Protein AF-A0A4R4ZIF0-F1 (afdb_monomer)

Nearest PDB structures (foldseek):
  4rgu-assembly1_A-2  TM=7.367E-01  e=5.735E-03  Acinetobacter baylyi ADP1
  3fm5-assembly3_D  TM=8.375E-01  e=5.959E-02  Rhodococcus jostii RHA1
  2rdp-assembly1_A-2  TM=6.974E-01  e=3.192E-02  Geobacillus stearothermophilus
  5x7z-assembly1_A-2  TM=7.158E-01  e=5.370E-02  Mycobacterium tuberculosis H37Rv
  3e6m-assembly4_H  TM=5.690E-01  e=2.592E-02  Ruegeria pomeroyi

Radius of gyration: 32.26 Å; Cα contacts (8 Å, |Δi|>4): 280; chains: 1; bounding box: 84×67×79 Å

Foldseek 3Di:
DDLVVLLLLLLVVLVPDWAALVVSCVSSVHDSVSSVVNVVVCCVVVQWPFDDDDPDGTTIHGDPNVVVVSVVVVVVVVVVVVVVVVPDPPPPPPDDPDPPPPDDDPPDPPDLPPQDVVLLVLLLVVQLPDWDALVVSCVVSVDDSVSSVSSLVVCVVVQQWDWDDDPPDGIIIHGDPVNNVVVVLVVCCVVPVPVSVVVVVVVVVVCVVVVPDDDPVVVVQQADFQDPVNLVQQLVQLVVCVVVVVDDPVLSVVLNVQSVVDGTPNSCCVSQPVHDDDDPVPDPPDPPDCPVLNVVLVVLLVVLVVQLVVLVCQCVPDPDPVSVVVSVCSNVVSVVSNVVSVVVVVVPVD

Structure (mmCIF, N/CA/C/O backbone):
data_AF-A0A4R4ZIF0-F1
#
_entry.id   AF-A0A4R4ZIF0-F1
#
loop_
_atom_site.group_PDB
_atom_site.id
_atom_site.type_symbol
_atom_site.label_atom_id
_atom_site.label_alt_id
_atom_site.label_comp_id
_atom_site.label_asym_id
_atom_site.label_entity_id
_atom_site.label_seq_id
_atom_site.pdbx_PDB_ins_code
_atom_site.Cartn_x
_atom_site.Cartn_y
_atom_site.Cartn_z
_atom_site.occupancy
_atom_site.B_iso_or_equiv
_atom_site.auth_seq_id
_atom_site.auth_comp_id
_atom_site.auth_asym_id
_atom_site.auth_atom_id
_atom_site.pdbx_PDB_model_num
ATOM 1 N N . MET A 1 1 ? 19.498 -27.371 -11.450 1.00 50.22 1 MET A N 1
ATOM 2 C CA . MET A 1 1 ? 19.439 -25.962 -11.003 1.00 50.22 1 MET A CA 1
ATOM 3 C C . MET A 1 1 ? 20.009 -25.901 -9.598 1.00 50.22 1 MET A C 1
ATOM 5 O O . MET A 1 1 ? 19.547 -26.650 -8.751 1.00 50.22 1 MET A O 1
ATOM 9 N N . GLY A 1 2 ? 21.083 -25.138 -9.384 1.00 58.91 2 GLY A N 1
ATOM 10 C CA . GLY A 1 2 ? 21.756 -25.081 -8.082 1.00 58.91 2 GLY A CA 1
ATOM 11 C C . GLY A 1 2 ? 20.888 -24.422 -7.009 1.00 58.91 2 GLY A C 1
ATOM 12 O O . GLY A 1 2 ? 19.969 -23.669 -7.333 1.00 58.91 2 GLY A O 1
ATOM 13 N N . ASN A 1 3 ? 21.221 -24.666 -5.739 1.00 78.31 3 ASN A N 1
ATOM 14 C CA . ASN A 1 3 ? 20.545 -24.099 -4.562 1.00 78.31 3 ASN A CA 1
ATOM 15 C C . ASN A 1 3 ? 20.340 -22.569 -4.630 1.00 78.31 3 ASN A C 1
ATOM 17 O O . ASN A 1 3 ? 19.458 -22.050 -3.958 1.00 78.31 3 ASN A O 1
ATOM 21 N N . SER A 1 4 ? 21.093 -21.852 -5.471 1.00 86.44 4 SER A N 1
ATOM 22 C CA . SER A 1 4 ? 20.970 -20.409 -5.703 1.00 86.44 4 SER A CA 1
ATOM 23 C C . SER A 1 4 ? 19.644 -19.970 -6.335 1.00 86.44 4 SER A C 1
ATOM 25 O O . SER A 1 4 ? 19.134 -18.914 -5.970 1.00 86.44 4 SER A O 1
ATOM 27 N N . ALA A 1 5 ? 19.070 -20.749 -7.259 1.00 91.06 5 ALA A N 1
ATOM 28 C CA . ALA A 1 5 ? 17.802 -20.385 -7.903 1.00 91.06 5 ALA A CA 1
ATOM 29 C C . ALA A 1 5 ? 16.633 -20.501 -6.915 1.00 91.06 5 ALA A C 1
ATOM 31 O O . ALA A 1 5 ? 15.789 -19.609 -6.832 1.00 91.06 5 ALA A O 1
ATOM 32 N N . LEU A 1 6 ? 16.636 -21.571 -6.114 1.00 94.69 6 LEU A N 1
ATOM 33 C CA . LEU A 1 6 ? 15.640 -21.774 -5.068 1.00 94.69 6 LEU A CA 1
ATOM 34 C C . LEU A 1 6 ? 15.823 -20.780 -3.907 1.00 94.69 6 LEU A C 1
ATOM 36 O O . LEU A 1 6 ? 14.836 -20.230 -3.434 1.00 94.69 6 LEU A O 1
ATOM 40 N N . GLU A 1 7 ? 17.065 -20.478 -3.501 1.00 95.06 7 GLU A N 1
ATOM 41 C CA . GLU A 1 7 ? 17.372 -19.418 -2.520 1.00 95.06 7 GLU A CA 1
ATOM 42 C C . GLU A 1 7 ? 16.792 -18.069 -2.971 1.00 95.06 7 GLU A C 1
ATOM 44 O O . GLU A 1 7 ? 16.134 -17.386 -2.185 1.00 95.06 7 GLU A O 1
ATOM 49 N N . PHE A 1 8 ? 16.963 -17.709 -4.247 1.00 95.12 8 PHE A N 1
ATOM 50 C CA . PHE A 1 8 ? 16.413 -16.471 -4.797 1.00 95.12 8 PHE A CA 1
ATOM 51 C C . PHE A 1 8 ? 14.878 -16.462 -4.814 1.00 95.12 8 PHE A C 1
ATOM 53 O O . PHE A 1 8 ? 14.279 -15.486 -4.367 1.00 95.12 8 PHE A O 1
ATOM 60 N N . ALA A 1 9 ? 14.239 -17.547 -5.264 1.00 95.12 9 ALA A N 1
ATOM 61 C CA . ALA A 1 9 ? 12.779 -17.658 -5.277 1.00 95.12 9 ALA A CA 1
ATOM 62 C C . ALA A 1 9 ? 12.179 -17.536 -3.863 1.00 95.12 9 ALA A C 1
ATOM 64 O O . ALA A 1 9 ? 11.215 -16.799 -3.651 1.00 95.12 9 ALA A O 1
ATOM 65 N N . VAL A 1 10 ? 12.790 -18.195 -2.871 1.00 96.12 10 VAL A N 1
ATOM 66 C CA . VAL A 1 10 ? 12.366 -18.108 -1.464 1.00 96.12 10 VAL A CA 1
ATOM 67 C C . VAL A 1 10 ? 12.528 -16.682 -0.923 1.00 96.12 10 VAL A C 1
ATOM 69 O O . VAL A 1 10 ? 11.603 -16.169 -0.293 1.00 96.12 10 VAL A O 1
ATOM 72 N N . LEU A 1 11 ? 13.659 -16.011 -1.189 1.00 95.88 11 LEU A N 1
ATOM 73 C CA . LEU A 1 11 ? 13.861 -14.611 -0.786 1.00 95.88 11 LEU A CA 1
ATOM 74 C C . LEU A 1 11 ? 12.827 -13.675 -1.427 1.00 95.88 11 LEU A C 1
ATOM 76 O O . LEU A 1 11 ? 12.286 -12.816 -0.734 1.00 95.88 11 LEU A O 1
ATOM 80 N N . ALA A 1 12 ? 12.544 -13.848 -2.720 1.00 95.31 12 ALA A N 1
ATOM 81 C CA . ALA A 1 12 ? 11.600 -13.016 -3.458 1.00 95.31 12 ALA A CA 1
ATOM 82 C C . ALA A 1 12 ? 10.168 -13.145 -2.913 1.00 95.31 12 ALA A C 1
ATOM 84 O O . ALA A 1 12 ? 9.475 -12.146 -2.757 1.00 95.31 12 ALA A O 1
ATOM 85 N N . HIS A 1 13 ? 9.724 -14.351 -2.545 1.00 96.75 13 HIS A N 1
ATOM 86 C CA . HIS A 1 13 ? 8.394 -14.533 -1.950 1.00 96.75 13 HIS A CA 1
ATOM 87 C C . HIS A 1 13 ? 8.272 -13.991 -0.522 1.00 96.75 13 HIS A C 1
ATOM 89 O O . HIS A 1 13 ? 7.173 -13.633 -0.100 1.00 96.75 13 HIS A O 1
ATOM 95 N N . LEU A 1 14 ? 9.381 -13.917 0.216 1.00 96.62 14 LEU A N 1
ATOM 96 C CA . LEU A 1 14 ? 9.443 -13.289 1.537 1.00 96.62 14 LEU A CA 1
ATOM 97 C C . LEU A 1 14 ? 9.557 -11.753 1.468 1.00 96.62 14 LEU A C 1
ATOM 99 O O . LEU A 1 14 ? 9.445 -11.080 2.499 1.00 96.62 14 LEU A O 1
ATOM 103 N N . GLU A 1 15 ? 9.767 -11.174 0.282 1.00 94.56 15 GLU A N 1
ATOM 104 C CA . GLU A 1 15 ? 9.763 -9.727 0.078 1.00 94.56 15 GLU A CA 1
ATOM 105 C C . GLU A 1 15 ? 8.328 -9.186 0.210 1.00 94.56 15 GLU A C 1
ATOM 107 O O . GLU A 1 15 ? 7.499 -9.287 -0.689 1.00 94.56 15 GLU A O 1
ATOM 112 N N . GLY A 1 16 ? 8.016 -8.619 1.378 1.00 87.12 16 GLY A N 1
ATOM 113 C CA . GLY A 1 16 ? 6.748 -7.927 1.637 1.00 87.12 16 GLY A CA 1
ATOM 114 C C . GLY A 1 16 ? 5.759 -8.664 2.542 1.00 87.12 16 GLY A C 1
ATOM 115 O O . GLY A 1 16 ? 4.785 -8.050 2.976 1.00 87.12 16 GLY A O 1
ATOM 116 N N . ALA A 1 17 ? 6.011 -9.926 2.905 1.00 93.12 17 ALA A N 1
ATOM 117 C CA . ALA A 1 17 ? 5.167 -10.661 3.847 1.00 93.12 17 ALA A CA 1
ATOM 118 C C . ALA A 1 17 ? 5.959 -11.687 4.668 1.00 93.12 17 ALA A C 1
ATOM 120 O O . ALA A 1 17 ? 6.919 -12.284 4.187 1.00 93.12 17 ALA A O 1
ATOM 121 N N . ALA A 1 18 ? 5.529 -11.913 5.913 1.00 95.12 18 ALA A N 1
ATOM 122 C CA . ALA A 1 18 ? 5.957 -13.081 6.675 1.00 95.12 18 ALA A CA 1
ATOM 123 C C . ALA A 1 18 ? 5.115 -14.283 6.232 1.00 95.12 18 ALA A C 1
ATOM 125 O O . ALA A 1 18 ? 3.886 -14.194 6.224 1.00 95.12 18 ALA A O 1
ATOM 126 N N . LEU A 1 19 ? 5.762 -15.382 5.848 1.00 96.44 19 LEU A N 1
ATOM 127 C CA . LEU A 1 19 ? 5.090 -16.567 5.309 1.00 96.44 19 LEU A CA 1
ATOM 128 C C . LEU A 1 19 ? 5.444 -17.808 6.128 1.00 96.44 19 LEU A C 1
ATOM 130 O O . LEU A 1 19 ? 6.563 -17.945 6.623 1.00 96.44 19 LEU A O 1
ATOM 134 N N . ILE A 1 20 ? 4.484 -18.722 6.260 1.00 96.94 20 ILE A N 1
ATOM 135 C CA . ILE A 1 20 ? 4.729 -20.070 6.785 1.00 96.94 20 ILE A CA 1
ATOM 136 C C . ILE A 1 20 ? 5.392 -20.942 5.709 1.00 96.94 20 ILE A C 1
ATOM 138 O O . ILE A 1 20 ? 5.218 -20.712 4.511 1.00 96.94 20 ILE A O 1
ATOM 142 N N . GLN A 1 21 ? 6.126 -21.973 6.130 1.00 96.69 21 GLN A N 1
ATOM 143 C CA . GLN A 1 21 ? 6.869 -22.871 5.235 1.00 96.69 21 GLN A CA 1
ATOM 144 C C . GLN A 1 21 ? 5.995 -23.520 4.148 1.00 96.69 21 GLN A C 1
ATOM 146 O O . GLN A 1 21 ? 6.388 -23.537 2.983 1.00 96.69 21 GLN A O 1
ATOM 151 N N . ALA A 1 22 ? 4.798 -23.990 4.510 1.00 96.25 22 ALA A N 1
ATOM 152 C CA . ALA A 1 22 ? 3.847 -24.597 3.576 1.00 96.25 22 ALA A CA 1
ATOM 153 C C . ALA A 1 22 ? 3.422 -23.639 2.448 1.00 96.25 22 ALA A C 1
ATOM 155 O O . ALA A 1 22 ? 3.262 -24.035 1.293 1.00 96.25 22 ALA A O 1
ATOM 156 N N . GLU A 1 23 ? 3.272 -22.352 2.766 1.00 96.75 23 GLU A N 1
ATOM 157 C CA . GLU A 1 23 ? 2.904 -21.320 1.794 1.00 96.75 23 GLU A CA 1
ATOM 158 C C . GLU A 1 23 ? 4.086 -20.971 0.880 1.00 96.75 23 GLU A C 1
ATOM 160 O O . GLU A 1 23 ? 3.907 -20.812 -0.327 1.00 96.75 23 GLU A O 1
ATOM 165 N N . LEU A 1 24 ? 5.308 -20.922 1.424 1.00 96.69 24 LEU A N 1
ATOM 166 C CA . LEU A 1 24 ? 6.524 -20.757 0.621 1.00 96.69 24 LEU A CA 1
ATOM 167 C C . LEU A 1 24 ? 6.711 -21.906 -0.371 1.00 96.69 24 LEU A C 1
ATOM 169 O O . LEU A 1 24 ? 7.001 -21.654 -1.537 1.00 96.69 24 LEU A O 1
ATOM 173 N N . ALA A 1 25 ? 6.503 -23.146 0.076 1.00 96.75 25 ALA A N 1
ATOM 174 C CA . ALA A 1 25 ? 6.590 -24.338 -0.763 1.00 96.75 25 ALA A CA 1
ATOM 175 C C . ALA A 1 25 ? 5.590 -24.281 -1.925 1.00 96.75 25 ALA A C 1
ATOM 177 O O . ALA A 1 25 ? 5.967 -24.455 -3.085 1.00 96.75 25 ALA A O 1
ATOM 178 N N . ARG A 1 26 ? 4.337 -23.917 -1.626 1.00 97.06 26 ARG A N 1
ATOM 179 C CA . ARG A 1 26 ? 3.274 -23.752 -2.624 1.00 97.06 26 ARG A CA 1
ATOM 180 C C . ARG A 1 26 ? 3.594 -22.668 -3.652 1.00 97.06 26 ARG A C 1
ATOM 182 O O . ARG A 1 26 ? 3.420 -22.903 -4.842 1.00 97.06 26 ARG A O 1
ATOM 189 N N . ARG A 1 27 ? 4.071 -21.498 -3.213 1.00 96.69 27 ARG A N 1
ATOM 190 C CA . ARG A 1 27 ? 4.396 -20.372 -4.109 1.00 96.69 27 ARG A CA 1
ATOM 191 C C . ARG A 1 27 ? 5.618 -20.634 -4.978 1.00 96.69 27 ARG A C 1
ATOM 193 O O . ARG A 1 27 ? 5.610 -20.271 -6.147 1.00 96.69 27 ARG A O 1
ATOM 200 N N . ALA A 1 28 ? 6.634 -21.285 -4.419 1.00 94.38 28 ALA A N 1
ATOM 201 C CA . ALA A 1 28 ? 7.850 -21.631 -5.143 1.00 94.38 28 ALA A CA 1
ATOM 202 C C . ALA A 1 28 ? 7.701 -22.897 -6.012 1.00 94.38 28 ALA A C 1
ATOM 204 O O . ALA A 1 28 ? 8.631 -23.234 -6.742 1.00 94.38 28 ALA A O 1
ATOM 205 N N . GLY A 1 29 ? 6.568 -23.608 -5.934 1.00 95.56 29 GLY A N 1
ATOM 206 C CA . GLY A 1 29 ? 6.326 -24.836 -6.697 1.00 95.56 29 GLY A CA 1
ATOM 207 C C . GLY A 1 29 ? 7.247 -25.998 -6.305 1.00 95.56 29 GLY A C 1
ATOM 208 O O . GLY A 1 29 ? 7.596 -26.817 -7.151 1.00 95.56 29 GLY A O 1
ATOM 209 N N . VAL A 1 30 ? 7.676 -26.064 -5.040 1.00 96.62 30 VAL A N 1
ATOM 210 C CA . VAL A 1 30 ? 8.607 -27.089 -4.530 1.00 96.62 30 VAL A CA 1
ATOM 211 C C . VAL A 1 30 ? 8.079 -27.748 -3.255 1.00 96.62 30 VAL A C 1
ATOM 213 O O . VAL A 1 30 ? 7.128 -27.273 -2.642 1.00 96.62 30 VAL A O 1
ATOM 216 N N . SER A 1 31 ? 8.694 -28.855 -2.827 1.00 97.00 31 SER A N 1
ATOM 217 C CA . SER A 1 31 ? 8.309 -29.532 -1.583 1.00 97.00 31 SER A CA 1
ATOM 218 C C . SER A 1 31 ? 8.724 -28.741 -0.335 1.00 97.00 31 SER A C 1
ATOM 220 O O . SER A 1 31 ? 9.741 -28.044 -0.328 1.00 97.00 31 SER A O 1
ATOM 222 N N . GLU A 1 32 ? 7.982 -28.899 0.765 1.00 96.69 32 GLU A N 1
ATOM 223 C CA . GLU A 1 32 ? 8.318 -28.265 2.051 1.00 96.69 32 GLU A CA 1
ATOM 224 C C . GLU A 1 32 ? 9.711 -28.660 2.559 1.00 96.69 32 GLU A C 1
ATOM 226 O O . GLU A 1 32 ? 10.414 -27.825 3.126 1.00 96.69 32 GLU A O 1
ATOM 231 N N . ALA A 1 33 ? 10.144 -29.900 2.304 1.00 96.31 33 ALA A N 1
ATOM 232 C CA . ALA A 1 33 ? 11.486 -30.372 2.642 1.00 96.31 33 ALA A CA 1
ATOM 233 C C . ALA A 1 33 ? 12.580 -29.633 1.850 1.00 96.31 33 ALA A C 1
ATOM 235 O O . ALA A 1 33 ? 13.613 -29.278 2.417 1.00 96.31 33 ALA A O 1
ATOM 236 N N . ALA A 1 34 ? 12.347 -29.347 0.563 1.00 95.56 34 ALA A N 1
ATOM 237 C CA . ALA A 1 34 ? 13.276 -28.561 -0.247 1.00 95.56 34 ALA A CA 1
ATOM 238 C C . ALA A 1 34 ? 13.363 -27.110 0.248 1.00 95.56 34 ALA A C 1
ATOM 240 O O . ALA A 1 34 ? 14.455 -26.550 0.330 1.00 95.56 34 ALA A O 1
ATOM 241 N N . VAL A 1 35 ? 12.228 -26.521 0.644 1.00 96.62 35 VAL A N 1
ATOM 242 C CA . VAL A 1 35 ? 12.204 -25.191 1.267 1.00 96.62 35 VAL A CA 1
ATOM 243 C C . VAL A 1 35 ? 12.951 -25.193 2.600 1.00 96.62 35 VAL A C 1
ATOM 245 O O . VAL A 1 35 ? 13.733 -24.279 2.839 1.00 96.62 35 VAL A O 1
ATOM 248 N N . GLN A 1 36 ? 12.785 -26.221 3.442 1.00 96.62 36 GLN A N 1
ATOM 249 C CA . GLN A 1 36 ? 13.498 -26.319 4.722 1.00 96.62 36 GLN A CA 1
ATOM 250 C C . GLN A 1 36 ? 15.016 -26.355 4.531 1.00 96.62 36 GLN A C 1
ATOM 252 O O . GLN A 1 36 ? 15.733 -25.595 5.179 1.00 96.62 36 GLN A O 1
ATOM 257 N N . LEU A 1 37 ? 15.490 -27.184 3.592 1.00 96.62 37 LEU A N 1
ATOM 258 C CA . LEU A 1 37 ? 16.913 -27.307 3.259 1.00 96.62 37 LEU A CA 1
ATOM 259 C C . LEU A 1 37 ? 17.540 -25.973 2.831 1.00 96.62 37 LEU A C 1
ATOM 261 O O . LEU A 1 37 ? 18.741 -25.772 3.012 1.00 96.62 37 LEU A O 1
ATOM 265 N N . VAL A 1 38 ? 16.741 -25.063 2.271 1.00 96.81 38 VAL A N 1
ATOM 266 C CA . VAL A 1 38 ? 17.171 -23.715 1.881 1.00 96.81 38 VAL A CA 1
ATOM 267 C C . VAL A 1 38 ? 17.006 -22.710 3.024 1.00 96.81 38 VAL A C 1
ATOM 269 O O . VAL A 1 38 ? 17.885 -21.874 3.227 1.00 96.81 38 VAL A O 1
ATOM 272 N N . LEU A 1 39 ? 15.936 -22.801 3.815 1.00 96.75 39 LEU A N 1
ATOM 273 C CA . LEU A 1 39 ? 15.687 -21.894 4.937 1.00 96.75 39 LEU A CA 1
ATOM 274 C C . LEU A 1 39 ? 16.711 -22.054 6.065 1.00 96.75 39 LEU A C 1
ATOM 276 O O . LEU A 1 39 ? 17.165 -21.041 6.592 1.00 96.75 39 LEU A O 1
ATOM 280 N N . ASP A 1 40 ? 17.123 -23.275 6.408 1.00 96.94 40 ASP A N 1
ATOM 281 C CA . ASP A 1 40 ? 18.091 -23.525 7.487 1.00 96.94 40 ASP A CA 1
ATOM 282 C C . ASP A 1 40 ? 19.408 -22.736 7.315 1.00 96.94 40 ASP A C 1
ATOM 284 O O . ASP A 1 40 ? 19.770 -21.963 8.212 1.00 96.94 40 ASP A O 1
ATOM 288 N N . PRO A 1 41 ? 20.116 -22.815 6.167 1.00 97.19 41 PRO A N 1
ATOM 289 C CA . PRO A 1 41 ? 21.323 -22.021 5.957 1.00 97.19 41 PRO A CA 1
ATOM 290 C C . PRO A 1 41 ? 21.041 -20.514 5.855 1.00 97.19 41 PRO A C 1
ATOM 292 O O . PRO A 1 41 ? 21.907 -19.711 6.202 1.00 97.19 41 PRO A O 1
ATOM 295 N N . MET A 1 42 ? 19.856 -20.093 5.405 1.00 97.12 42 MET A N 1
ATOM 296 C CA . MET A 1 42 ? 19.491 -18.671 5.345 1.00 97.12 42 MET A CA 1
ATOM 297 C C . MET A 1 42 ? 19.229 -18.075 6.728 1.00 97.12 42 MET A C 1
ATOM 299 O O . MET A 1 42 ? 19.607 -16.927 6.978 1.00 97.12 42 MET A O 1
ATOM 303 N N . VAL A 1 43 ? 18.622 -18.851 7.626 1.00 97.25 43 VAL A N 1
ATOM 304 C CA . VAL A 1 43 ? 18.444 -18.490 9.034 1.00 97.25 43 VAL A CA 1
ATOM 305 C C . VAL A 1 43 ? 19.801 -18.444 9.730 1.00 97.25 43 VAL A C 1
ATOM 307 O O . VAL A 1 43 ? 20.108 -17.449 10.383 1.00 97.25 43 VAL A O 1
ATOM 310 N N . ALA A 1 44 ? 20.664 -19.441 9.504 1.00 97.06 44 ALA A N 1
ATOM 311 C CA . ALA A 1 44 ? 22.021 -19.461 10.056 1.00 97.06 44 ALA A CA 1
ATOM 312 C C . ALA A 1 44 ? 22.876 -18.259 9.605 1.00 97.06 44 ALA A C 1
ATOM 314 O O . ALA A 1 44 ? 23.663 -17.728 10.384 1.00 97.06 44 ALA A O 1
ATOM 315 N N . ARG A 1 45 ? 22.702 -17.788 8.361 1.00 97.25 45 ARG A N 1
ATOM 316 C CA . ARG A 1 45 ? 23.376 -16.587 7.825 1.00 97.25 45 ARG A CA 1
ATOM 317 C C . ARG A 1 45 ? 22.694 -15.267 8.209 1.00 97.25 45 ARG A C 1
ATOM 319 O O . ARG A 1 45 ? 23.190 -14.201 7.846 1.00 97.25 45 ARG A O 1
ATOM 326 N N . GLY A 1 46 ? 21.553 -15.315 8.896 1.00 97.19 46 GLY A N 1
ATOM 327 C CA . GLY A 1 46 ? 20.798 -14.131 9.305 1.00 97.19 46 GLY A CA 1
ATOM 328 C C . GLY A 1 46 ? 20.095 -13.397 8.160 1.00 97.19 46 GLY A C 1
ATOM 329 O O . GLY A 1 46 ? 19.791 -12.214 8.301 1.00 97.19 46 GLY A O 1
ATOM 330 N N . PHE A 1 47 ? 19.835 -14.049 7.022 1.00 97.31 47 PHE A N 1
ATOM 331 C CA . PHE A 1 47 ? 19.043 -13.471 5.921 1.00 97.31 47 PHE A CA 1
ATOM 332 C C . PHE A 1 47 ? 17.541 -13.547 6.190 1.00 97.31 47 PHE A C 1
ATOM 334 O O . PHE A 1 47 ? 16.777 -12.682 5.760 1.00 97.31 47 PHE A O 1
ATOM 341 N N . VAL A 1 48 ? 17.127 -14.573 6.927 1.00 97.69 48 VAL A N 1
ATOM 342 C CA . VAL A 1 48 ? 15.743 -14.819 7.320 1.00 97.69 48 VAL A CA 1
ATOM 343 C C . VAL A 1 48 ? 15.714 -15.005 8.829 1.00 97.69 48 VAL A C 1
ATOM 345 O O . VAL A 1 48 ? 16.598 -15.642 9.394 1.00 97.69 48 VAL A O 1
ATOM 348 N N . VAL A 1 49 ? 14.710 -14.445 9.494 1.00 97.62 49 VAL A N 1
ATOM 349 C CA . VAL A 1 49 ? 14.438 -14.713 10.906 1.00 97.62 49 VAL A CA 1
ATOM 350 C C . VAL A 1 49 ? 13.242 -15.652 11.010 1.00 97.62 49 VAL A C 1
ATOM 352 O O . VAL A 1 49 ? 12.219 -15.448 10.352 1.00 97.62 49 VAL A O 1
ATOM 355 N N . ARG A 1 50 ? 13.387 -16.697 11.828 1.00 97.31 50 ARG A N 1
ATOM 356 C CA . ARG A 1 50 ? 12.291 -17.589 12.205 1.00 97.31 50 ARG A CA 1
ATOM 357 C C . ARG A 1 50 ? 11.578 -16.976 13.405 1.00 97.31 50 ARG A C 1
ATOM 359 O O . ARG A 1 50 ? 12.198 -16.790 14.449 1.00 97.31 50 ARG A O 1
ATOM 366 N N . GLN A 1 51 ? 10.300 -16.656 13.257 1.00 95.25 51 GLN A N 1
ATOM 367 C CA . GLN A 1 51 ? 9.483 -16.087 14.319 1.00 95.25 51 GLN A CA 1
ATOM 368 C C . GLN A 1 51 ? 8.654 -17.216 14.959 1.00 95.25 51 GLN A C 1
ATOM 370 O O . GLN A 1 51 ? 7.761 -17.767 14.311 1.00 95.25 51 GLN A O 1
ATOM 375 N N . PRO A 1 52 ? 8.977 -17.638 16.197 1.00 88.12 52 PRO A N 1
ATOM 376 C CA . PRO A 1 52 ? 8.193 -18.650 16.891 1.00 88.12 52 PRO A CA 1
ATOM 377 C C . PRO A 1 52 ? 6.839 -18.056 17.284 1.00 88.12 52 PRO A C 1
ATOM 379 O O . PRO A 1 52 ? 6.775 -16.993 17.901 1.00 88.12 52 PRO A O 1
ATOM 382 N N . GLN A 1 53 ? 5.758 -18.746 16.928 1.00 83.81 53 GLN A N 1
ATOM 383 C CA . GLN A 1 53 ? 4.390 -18.286 17.152 1.00 83.81 53 GLN A CA 1
ATOM 384 C C . GLN A 1 53 ? 3.624 -19.317 17.997 1.00 83.81 53 GLN A C 1
ATOM 386 O O . GLN A 1 53 ? 2.588 -19.836 17.610 1.00 83.81 53 GLN A O 1
ATOM 391 N N . GLY A 1 54 ? 4.169 -19.654 19.171 1.00 89.00 54 GLY A N 1
ATOM 392 C CA . GLY A 1 54 ? 3.539 -20.590 20.109 1.00 89.00 54 GLY A CA 1
ATOM 393 C C . GLY A 1 54 ? 3.255 -21.966 19.491 1.00 89.00 54 GLY A C 1
ATOM 394 O O . GLY A 1 54 ? 4.179 -22.638 19.044 1.00 89.00 54 GLY A O 1
ATOM 395 N N . ALA A 1 55 ? 1.980 -22.372 19.493 1.00 75.25 55 ALA A N 1
ATOM 396 C CA . ALA A 1 55 ? 1.506 -23.633 18.913 1.00 75.25 55 ALA A CA 1
ATOM 397 C C . ALA A 1 55 ? 1.322 -23.587 17.380 1.00 75.25 55 ALA A C 1
ATOM 399 O O . ALA A 1 55 ? 0.999 -24.608 16.775 1.00 75.25 55 ALA A O 1
ATOM 400 N N . GLU A 1 56 ? 1.505 -22.425 16.748 1.00 85.12 56 GLU A N 1
ATOM 401 C CA . GLU A 1 56 ? 1.373 -22.266 15.301 1.00 85.12 56 GLU A CA 1
ATOM 402 C C . GLU A 1 56 ? 2.688 -22.571 14.562 1.00 85.12 56 GLU A C 1
ATOM 404 O O . GLU A 1 56 ? 3.784 -22.398 15.113 1.00 85.12 56 GLU A O 1
ATOM 409 N N . PRO A 1 57 ? 2.604 -23.025 13.294 1.00 88.75 57 PRO A N 1
ATOM 410 C CA . PRO A 1 57 ? 3.777 -23.229 12.456 1.00 88.75 57 PRO A CA 1
ATOM 411 C C . PRO A 1 57 ? 4.612 -21.949 12.374 1.00 88.75 57 PRO A C 1
ATOM 413 O O . PRO A 1 57 ? 4.091 -20.849 12.200 1.00 88.75 57 PRO A O 1
ATOM 416 N N . ALA A 1 58 ? 5.931 -22.103 12.491 1.00 92.56 58 ALA A N 1
ATOM 417 C CA . ALA A 1 58 ? 6.842 -20.968 12.497 1.00 92.56 58 ALA A CA 1
ATOM 418 C C . ALA A 1 58 ? 6.705 -20.133 11.214 1.00 92.56 58 ALA A C 1
ATOM 420 O O . ALA A 1 58 ? 6.738 -20.666 10.100 1.00 92.56 58 ALA A O 1
ATOM 421 N N . THR A 1 59 ? 6.599 -18.817 11.384 1.00 96.25 59 THR A N 1
ATOM 422 C CA . THR A 1 59 ? 6.614 -17.859 10.280 1.00 96.25 59 THR A CA 1
ATOM 423 C C . THR A 1 59 ? 8.044 -17.408 10.003 1.00 96.25 59 THR A C 1
ATOM 425 O O . THR A 1 59 ? 8.876 -17.284 10.904 1.00 96.25 59 THR A O 1
ATOM 428 N N . PHE A 1 60 ? 8.352 -17.179 8.731 1.00 97.38 60 PHE A N 1
ATOM 429 C CA . PHE A 1 60 ? 9.661 -16.729 8.274 1.00 97.38 60 PHE A CA 1
ATOM 430 C C . PHE A 1 60 ? 9.542 -15.314 7.726 1.00 97.38 60 PHE A C 1
ATOM 432 O O . PHE A 1 60 ? 8.598 -14.999 7.000 1.00 97.38 60 PHE A O 1
ATOM 439 N N . ARG A 1 61 ? 10.498 -14.450 8.073 1.00 96.94 61 ARG A N 1
ATOM 440 C CA . ARG A 1 61 ? 10.535 -13.055 7.620 1.00 96.94 61 ARG A CA 1
ATOM 441 C C . ARG A 1 61 ? 11.933 -12.671 7.155 1.00 96.94 61 ARG A C 1
ATOM 443 O O . ARG A 1 61 ? 12.922 -13.047 7.780 1.00 96.94 61 ARG A O 1
ATOM 450 N N . LEU A 1 62 ? 12.015 -11.882 6.086 1.00 97.31 62 LEU A N 1
ATOM 451 C CA . LEU A 1 62 ? 13.280 -11.324 5.611 1.00 97.31 62 LEU A CA 1
ATOM 452 C C . LEU A 1 62 ? 13.873 -10.341 6.635 1.00 97.31 62 LEU A C 1
ATOM 454 O O . LEU A 1 62 ? 13.175 -9.459 7.142 1.00 97.31 62 LEU A O 1
ATOM 458 N N . THR A 1 63 ? 15.173 -10.452 6.903 1.00 97.31 63 THR A N 1
ATOM 459 C CA . THR A 1 63 ? 15.929 -9.426 7.637 1.00 97.31 63 THR A CA 1
ATOM 460 C C . THR A 1 63 ? 16.417 -8.338 6.677 1.00 97.31 63 THR A C 1
ATOM 462 O O . THR A 1 63 ? 16.415 -8.522 5.459 1.00 97.31 63 THR A O 1
ATOM 465 N N . MET A 1 64 ? 16.922 -7.216 7.201 1.00 95.12 64 MET A N 1
ATOM 466 C CA . MET A 1 64 ? 17.561 -6.185 6.364 1.00 95.12 64 MET A CA 1
ATOM 467 C C . MET A 1 64 ? 18.754 -6.730 5.561 1.00 95.12 64 MET A C 1
ATOM 469 O O . MET A 1 64 ? 18.967 -6.326 4.417 1.00 95.12 64 MET A O 1
ATOM 473 N N . THR A 1 65 ? 19.504 -7.681 6.124 1.00 94.69 65 THR A N 1
ATOM 474 C CA . THR A 1 65 ? 20.598 -8.368 5.424 1.00 94.69 65 THR A CA 1
ATOM 475 C C . THR A 1 65 ? 20.064 -9.209 4.264 1.00 94.69 65 THR A C 1
ATOM 477 O O . THR A 1 65 ? 20.629 -9.171 3.171 1.00 94.69 65 THR A O 1
ATOM 480 N N . GLY A 1 66 ? 18.944 -9.911 4.474 1.00 94.75 66 GLY A N 1
ATOM 481 C CA . GLY A 1 66 ? 18.238 -10.638 3.420 1.00 94.75 66 GLY A CA 1
ATOM 482 C C . GLY A 1 66 ? 17.747 -9.722 2.297 1.00 94.75 66 GLY A C 1
ATOM 483 O O . GLY A 1 66 ? 17.993 -10.023 1.131 1.00 94.75 66 GLY A O 1
ATOM 484 N N . VAL A 1 67 ? 17.159 -8.561 2.631 1.00 95.25 67 VAL A N 1
ATOM 485 C CA . VAL A 1 67 ? 16.705 -7.559 1.638 1.00 95.25 67 VAL A CA 1
ATOM 486 C C . VAL A 1 67 ? 17.882 -7.084 0.787 1.00 95.25 67 VAL A C 1
ATOM 488 O O . VAL A 1 67 ? 17.807 -7.059 -0.441 1.00 95.25 67 VAL A O 1
ATOM 491 N N . LYS A 1 68 ? 19.006 -6.740 1.430 1.00 93.81 68 LYS A N 1
ATOM 492 C CA . LYS A 1 68 ? 20.206 -6.269 0.727 1.00 93.81 68 LYS A CA 1
ATOM 493 C C . LYS A 1 68 ? 20.760 -7.334 -0.224 1.00 93.81 68 LYS A C 1
ATOM 495 O O . LYS A 1 68 ? 21.161 -7.005 -1.338 1.00 93.81 68 LYS A O 1
ATOM 500 N N . ARG A 1 69 ? 20.759 -8.603 0.194 1.00 93.75 69 ARG A N 1
ATOM 501 C CA . ARG A 1 69 ? 21.212 -9.725 -0.639 1.00 93.75 69 ARG A CA 1
ATOM 502 C C . ARG A 1 69 ? 20.282 -9.982 -1.824 1.00 93.75 69 ARG A C 1
ATOM 504 O O . ARG A 1 69 ? 20.779 -10.176 -2.930 1.00 93.75 69 ARG A O 1
ATOM 511 N N . LEU A 1 70 ? 18.966 -9.929 -1.616 1.00 94.44 70 LEU A N 1
ATOM 512 C CA . LEU A 1 70 ? 17.977 -10.056 -2.689 1.00 94.44 70 LEU A CA 1
ATOM 513 C C . LEU A 1 70 ? 18.168 -8.965 -3.752 1.00 94.44 70 LEU A C 1
ATOM 515 O O . LEU A 1 70 ? 18.242 -9.268 -4.942 1.00 94.44 70 LEU A O 1
ATOM 519 N N . LYS A 1 71 ? 18.347 -7.709 -3.320 1.00 93.69 71 LYS A N 1
ATOM 520 C CA . LYS A 1 71 ? 18.615 -6.586 -4.226 1.00 93.69 71 LYS A CA 1
ATOM 521 C C . LYS A 1 71 ? 19.900 -6.791 -5.037 1.00 93.69 71 LYS A C 1
ATOM 523 O O . LYS A 1 71 ? 19.879 -6.612 -6.249 1.00 93.69 71 LYS A O 1
ATOM 528 N N . GLY A 1 72 ? 20.980 -7.242 -4.394 1.00 92.38 72 GLY A N 1
ATOM 529 C CA . GLY A 1 72 ? 22.235 -7.549 -5.087 1.00 92.38 72 GLY A CA 1
ATOM 530 C C . GLY A 1 72 ? 22.093 -8.664 -6.131 1.00 92.38 72 GLY A C 1
ATOM 531 O O . GLY A 1 72 ? 22.669 -8.570 -7.212 1.00 92.38 72 GLY A O 1
ATOM 532 N N . HIS A 1 73 ? 21.284 -9.693 -5.857 1.00 91.94 73 HIS A N 1
ATOM 533 C CA . HIS A 1 73 ? 20.976 -10.723 -6.853 1.00 91.94 73 HIS A CA 1
ATOM 534 C C . HIS A 1 73 ? 20.187 -10.173 -8.041 1.00 91.94 73 HIS A C 1
ATOM 536 O O . HIS A 1 73 ? 20.485 -10.541 -9.177 1.00 91.94 73 HIS A O 1
ATOM 542 N N . ARG A 1 74 ? 19.218 -9.286 -7.791 1.00 90.75 74 ARG A N 1
ATOM 543 C CA . ARG A 1 74 ? 18.433 -8.643 -8.847 1.00 90.75 74 ARG A CA 1
ATOM 544 C C . ARG A 1 74 ? 19.322 -7.797 -9.757 1.00 90.75 74 ARG A C 1
ATOM 546 O O . ARG A 1 74 ? 19.334 -8.030 -10.961 1.00 90.75 74 ARG A O 1
ATOM 553 N N . GLU A 1 75 ? 20.149 -6.932 -9.175 1.00 91.12 75 GLU A N 1
ATOM 554 C CA . GLU A 1 75 ? 21.121 -6.112 -9.911 1.00 91.12 75 GLU A CA 1
ATOM 555 C C . GLU A 1 75 ? 22.102 -6.978 -10.718 1.00 91.12 75 GLU A C 1
ATOM 557 O O . GLU A 1 75 ? 22.363 -6.695 -11.885 1.00 91.12 75 GLU A O 1
ATOM 562 N N . TYR A 1 76 ? 22.599 -8.079 -10.140 1.00 87.94 76 TYR A N 1
ATOM 563 C CA . TYR A 1 76 ? 23.471 -9.015 -10.854 1.00 87.94 76 TYR A CA 1
ATOM 564 C C . TYR A 1 76 ? 22.754 -9.711 -12.021 1.00 87.94 76 TYR A C 1
ATOM 566 O O . TYR A 1 76 ? 23.329 -9.849 -13.100 1.00 87.94 76 TYR A O 1
ATOM 574 N N . SER A 1 77 ? 21.502 -10.139 -11.828 1.00 84.25 77 SER A N 1
ATOM 575 C CA . SER A 1 77 ? 20.710 -10.787 -12.881 1.00 84.25 77 SER A CA 1
ATOM 576 C C . SER A 1 77 ? 20.373 -9.830 -14.026 1.00 84.25 77 SER A C 1
ATOM 578 O O . SER A 1 77 ? 20.502 -10.209 -15.186 1.00 84.25 77 SER A O 1
ATOM 580 N N . GLU A 1 78 ? 20.041 -8.575 -13.713 1.00 84.75 78 GLU A N 1
ATOM 581 C CA . GLU A 1 78 ? 19.772 -7.523 -14.696 1.00 84.75 78 GLU A CA 1
ATOM 582 C C . GLU A 1 78 ? 21.052 -7.150 -15.458 1.00 84.75 78 GLU A C 1
ATOM 584 O O . GLU A 1 78 ? 21.039 -7.049 -16.685 1.00 84.75 78 GLU A O 1
ATOM 589 N N . ALA A 1 79 ? 22.189 -7.034 -14.761 1.00 86.50 79 ALA A N 1
ATOM 590 C CA . ALA A 1 79 ? 23.484 -6.786 -15.389 1.00 86.50 79 ALA A CA 1
ATOM 591 C C . ALA A 1 79 ? 23.904 -7.934 -16.318 1.00 86.50 79 ALA A C 1
ATOM 593 O O . ALA A 1 79 ? 24.392 -7.686 -17.421 1.00 86.50 79 ALA A O 1
ATOM 594 N N . ARG A 1 80 ? 23.692 -9.188 -15.900 1.00 85.88 80 ARG A N 1
ATOM 595 C CA . ARG A 1 80 ? 23.995 -10.369 -16.713 1.00 85.88 80 ARG A CA 1
ATOM 596 C C . ARG A 1 80 ? 23.083 -10.470 -17.929 1.00 85.88 80 ARG A C 1
ATOM 598 O O . ARG A 1 80 ? 23.597 -10.671 -19.024 1.00 85.88 80 ARG A O 1
ATOM 605 N N . ALA A 1 81 ? 21.777 -10.270 -17.762 1.00 78.38 81 ALA A N 1
ATOM 606 C CA . ALA A 1 81 ? 20.847 -10.209 -18.884 1.00 78.38 81 ALA A CA 1
ATOM 607 C C . ALA A 1 81 ? 21.281 -9.109 -19.864 1.00 78.38 81 ALA A C 1
ATOM 609 O O . ALA A 1 81 ? 21.437 -9.365 -21.049 1.00 78.38 81 ALA A O 1
ATOM 610 N N . GLY A 1 82 ? 21.612 -7.913 -19.372 1.00 80.31 82 GLY A N 1
ATOM 611 C CA . GLY A 1 82 ? 22.106 -6.820 -20.211 1.00 80.31 82 GLY A CA 1
ATOM 612 C C . GLY A 1 82 ? 23.439 -7.095 -20.923 1.00 80.31 82 GLY A C 1
ATOM 613 O O . GLY A 1 82 ? 23.723 -6.435 -21.921 1.00 80.31 82 GLY A O 1
ATOM 614 N N . GLN A 1 83 ? 24.260 -8.031 -20.432 1.00 83.31 83 GLN A N 1
ATOM 615 C CA . GLN A 1 83 ? 25.463 -8.515 -21.123 1.00 83.31 83 GLN A CA 1
ATOM 616 C C . GLN A 1 83 ? 25.143 -9.620 -22.133 1.00 83.31 83 GLN A C 1
ATOM 618 O O . GLN A 1 83 ? 25.709 -9.612 -23.219 1.00 83.31 83 GLN A O 1
ATOM 623 N N . GLU A 1 84 ? 24.238 -10.545 -21.804 1.00 80.81 84 GLU A N 1
ATOM 624 C CA . GLU A 1 84 ? 23.769 -11.589 -22.725 1.00 80.81 84 GLU A CA 1
ATOM 625 C C . GLU A 1 84 ? 23.029 -10.982 -23.925 1.00 80.81 84 GLU A C 1
ATOM 627 O O . GLU A 1 84 ? 23.278 -11.401 -25.044 1.00 80.81 84 GLU A O 1
ATOM 632 N N . TRP A 1 85 ? 22.238 -9.924 -23.721 1.00 74.12 85 TRP A N 1
ATOM 633 C CA . TRP A 1 85 ? 21.607 -9.147 -24.796 1.00 74.12 85 TRP A CA 1
ATOM 634 C C . TRP A 1 85 ? 22.599 -8.315 -25.623 1.00 74.12 85 TRP A C 1
ATOM 636 O O . TRP A 1 85 ? 22.330 -8.019 -26.782 1.00 74.12 85 TRP A O 1
ATOM 646 N N . ARG A 1 86 ? 23.722 -7.887 -25.026 1.00 81.06 86 ARG A N 1
ATOM 647 C CA . ARG A 1 86 ? 24.766 -7.099 -25.711 1.00 81.06 86 ARG A CA 1
ATOM 648 C C . ARG A 1 86 ? 25.804 -7.938 -26.429 1.00 81.06 86 ARG A C 1
ATOM 650 O O . ARG A 1 86 ? 26.525 -7.400 -27.265 1.00 81.06 86 ARG A O 1
ATOM 657 N N . ARG A 1 87 ? 25.904 -9.226 -26.107 1.00 75.94 87 ARG A N 1
ATOM 658 C CA . ARG A 1 87 ? 26.481 -10.165 -27.055 1.00 75.94 87 ARG A CA 1
ATOM 659 C C . ARG A 1 87 ? 25.519 -10.161 -28.228 1.00 75.94 87 ARG A C 1
ATOM 661 O O . ARG A 1 87 ? 24.434 -10.726 -28.130 1.00 75.94 87 ARG A O 1
ATOM 668 N N . GLU A 1 88 ? 25.900 -9.449 -29.288 1.00 58.03 88 GLU A N 1
ATOM 669 C CA . GLU A 1 88 ? 25.288 -9.637 -30.598 1.00 58.03 88 GLU A CA 1
ATOM 670 C C . GLU A 1 88 ? 25.117 -11.141 -30.805 1.00 58.03 88 GLU A C 1
ATOM 672 O O . GLU A 1 88 ? 26.010 -11.894 -30.388 1.00 58.03 88 GLU A O 1
ATOM 677 N N . PRO A 1 89 ? 23.982 -11.596 -31.359 1.00 61.44 89 PRO A N 1
ATOM 678 C CA . PRO A 1 89 ? 23.837 -12.990 -31.730 1.00 61.44 89 PRO A CA 1
ATOM 679 C C . PRO A 1 89 ? 25.019 -13.308 -32.642 1.00 61.44 89 PRO A C 1
ATOM 681 O O . PRO A 1 89 ? 25.029 -12.887 -33.795 1.00 61.44 89 PRO A O 1
ATOM 684 N N . SER A 1 90 ? 26.065 -13.943 -32.091 1.00 59.09 90 SER A N 1
ATOM 685 C CA . SER A 1 90 ? 27.181 -14.442 -32.880 1.00 59.09 90 SER A CA 1
ATOM 686 C C . SER A 1 90 ? 26.526 -15.270 -33.951 1.00 59.09 90 SER A C 1
ATOM 688 O O . SER A 1 90 ? 25.820 -16.211 -33.590 1.00 59.09 90 SER A O 1
ATOM 690 N N . GLU A 1 91 ? 26.693 -14.832 -35.201 1.00 56.72 91 GLU A N 1
ATOM 691 C CA . GLU A 1 91 ? 26.195 -15.479 -36.404 1.00 56.72 91 GLU A CA 1
ATOM 692 C C . GLU A 1 91 ? 26.246 -16.985 -36.169 1.00 56.72 91 GLU A C 1
ATOM 694 O O . GLU A 1 91 ? 27.327 -17.580 -36.102 1.00 56.72 91 GLU A O 1
ATOM 699 N N . GLU A 1 92 ? 25.078 -17.574 -35.880 1.00 54.25 92 GLU A N 1
ATOM 700 C CA . GLU A 1 92 ? 24.972 -19.018 -35.764 1.00 54.25 92 GLU A CA 1
ATOM 701 C C . GLU A 1 92 ? 25.501 -19.535 -37.100 1.00 54.25 92 GLU A C 1
ATOM 703 O O . GLU A 1 92 ? 25.001 -19.088 -38.136 1.00 54.25 92 GLU A O 1
ATOM 708 N N . PRO A 1 93 ? 26.541 -20.390 -37.117 1.00 59.44 93 PRO A N 1
ATOM 709 C CA . PRO A 1 93 ? 27.092 -20.874 -38.366 1.00 59.44 93 PRO A CA 1
ATOM 710 C C . PRO A 1 93 ? 25.955 -21.501 -39.170 1.00 59.44 93 PRO A C 1
ATOM 712 O O . PRO A 1 93 ? 25.328 -22.480 -38.756 1.00 59.44 93 PRO A O 1
ATOM 715 N N . GLU A 1 94 ? 25.671 -20.853 -40.294 1.00 53.28 94 GLU A N 1
ATOM 716 C CA . GLU A 1 94 ? 24.605 -21.133 -41.240 1.00 53.28 94 GLU A CA 1
ATOM 717 C C . GLU A 1 94 ? 24.844 -22.528 -41.842 1.00 53.28 94 GLU A C 1
ATOM 719 O O . GLU A 1 94 ? 25.502 -22.689 -42.866 1.00 53.28 94 GLU A O 1
ATOM 724 N N . GLY A 1 95 ? 24.426 -23.583 -41.138 1.00 60.97 95 GLY A N 1
ATOM 725 C CA . GLY A 1 95 ? 24.735 -24.951 -41.569 1.00 60.97 95 GLY A CA 1
ATOM 726 C C . GLY A 1 95 ? 24.091 -26.097 -40.793 1.00 60.97 95 GLY A C 1
ATOM 727 O O . GLY A 1 95 ? 24.107 -27.223 -41.284 1.00 60.97 95 GLY A O 1
ATOM 728 N N . SER A 1 96 ? 23.473 -25.850 -39.638 1.00 48.41 96 SER A N 1
ATOM 729 C CA . SER A 1 96 ? 22.933 -26.924 -38.791 1.00 48.41 96 SER A CA 1
ATOM 730 C C . SER A 1 96 ? 21.415 -26.821 -38.646 1.00 48.41 96 SER A C 1
ATOM 732 O O . SER A 1 96 ? 20.898 -26.498 -37.579 1.00 48.41 96 SER A O 1
ATOM 734 N N . GLN A 1 97 ? 20.673 -27.110 -39.720 1.00 51.22 97 GLN A N 1
ATOM 735 C CA . GLN A 1 97 ? 19.257 -27.476 -39.602 1.00 51.22 97 GLN A CA 1
ATOM 736 C C . GLN A 1 97 ? 19.157 -28.869 -38.968 1.00 51.22 97 GLN A C 1
ATOM 738 O O . GLN A 1 97 ? 18.939 -29.870 -39.647 1.00 51.22 97 GLN A O 1
ATOM 743 N N . GLU A 1 98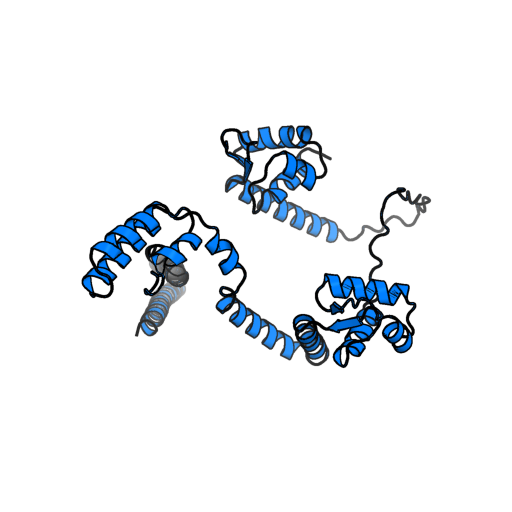 ? 19.328 -28.948 -37.650 1.00 44.78 98 GLU A N 1
ATOM 744 C CA . GLU A 1 98 ? 18.820 -30.098 -36.913 1.00 44.78 98 GLU A CA 1
ATOM 745 C C . GLU A 1 98 ? 17.294 -29.973 -36.780 1.00 44.78 98 GLU A C 1
ATOM 747 O O . GLU A 1 98 ? 16.776 -28.879 -36.516 1.00 44.78 98 GLU A O 1
ATOM 752 N N . PRO A 1 99 ? 16.540 -31.070 -36.968 1.00 53.41 99 PRO A N 1
ATOM 753 C CA . PRO A 1 99 ? 15.097 -31.059 -36.805 1.00 53.41 99 PRO A CA 1
ATOM 754 C C . PRO A 1 99 ? 14.766 -30.725 -35.347 1.00 53.41 99 PRO A C 1
ATOM 756 O O . PRO A 1 99 ? 14.915 -31.556 -34.450 1.00 53.41 99 PRO A O 1
ATOM 759 N N . ARG A 1 100 ? 14.303 -29.492 -35.107 1.00 40.81 100 ARG A N 1
ATOM 760 C CA . ARG A 1 100 ? 13.723 -29.073 -33.828 1.00 40.81 100 ARG A CA 1
ATOM 761 C C . ARG A 1 100 ? 12.485 -29.924 -33.551 1.00 40.81 100 ARG A C 1
ATOM 763 O O . ARG A 1 100 ? 11.382 -29.603 -33.981 1.00 40.81 100 ARG A O 1
ATOM 770 N N . LEU A 1 101 ? 12.686 -31.013 -32.819 1.00 45.75 101 LEU A N 1
ATOM 771 C CA . LEU A 1 101 ? 11.629 -31.774 -32.168 1.00 45.75 101 LEU A CA 1
ATOM 772 C C . LEU A 1 101 ? 11.020 -30.888 -31.076 1.00 45.75 101 LEU A C 1
ATOM 774 O O . LEU A 1 101 ? 11.562 -30.752 -29.979 1.00 45.75 101 LEU A O 1
ATOM 778 N N . THR A 1 102 ? 9.906 -30.241 -31.402 1.00 43.59 102 THR A N 1
ATOM 779 C CA . THR A 1 102 ? 9.069 -29.513 -30.451 1.00 43.59 102 THR A CA 1
ATOM 780 C C . THR A 1 102 ? 8.307 -30.517 -29.590 1.00 43.59 102 THR A C 1
ATOM 782 O O . THR A 1 102 ? 7.260 -31.040 -29.967 1.00 43.59 102 THR A O 1
ATOM 785 N N . TRP A 1 103 ? 8.847 -30.808 -28.410 1.00 46.81 103 TRP A N 1
ATOM 786 C CA . TRP A 1 103 ? 8.130 -31.546 -27.376 1.00 46.81 103 TRP A CA 1
ATOM 787 C C . TRP A 1 103 ? 7.016 -30.653 -26.821 1.00 46.81 103 TRP A C 1
ATOM 789 O O . TRP A 1 103 ? 7.293 -29.658 -26.157 1.00 46.81 103 TRP A O 1
ATOM 799 N N . THR A 1 104 ? 5.761 -30.986 -27.118 1.00 45.72 104 THR A N 1
ATOM 800 C CA . THR A 1 104 ? 4.579 -30.359 -26.511 1.00 45.72 104 THR A CA 1
ATOM 801 C C . THR A 1 104 ? 4.130 -31.227 -25.338 1.00 45.72 104 THR A C 1
ATOM 803 O O . THR A 1 104 ? 3.767 -32.390 -25.512 1.00 45.72 104 THR A O 1
ATOM 806 N N . TRP A 1 105 ? 4.215 -30.696 -24.116 1.00 51.75 105 TRP A N 1
ATOM 807 C CA . TRP A 1 105 ? 3.761 -31.400 -22.918 1.00 51.75 105 TRP A CA 1
ATOM 808 C C . TRP A 1 105 ? 2.229 -31.454 -22.898 1.00 51.75 105 TRP A C 1
ATOM 810 O O . TRP A 1 105 ? 1.556 -30.427 -22.978 1.00 51.75 105 TRP A O 1
ATOM 820 N N . ALA A 1 106 ? 1.664 -32.657 -22.760 1.00 42.19 106 ALA A N 1
ATOM 821 C CA . ALA A 1 106 ? 0.229 -32.868 -22.584 1.00 42.19 106 ALA A CA 1
ATOM 822 C C . ALA A 1 106 ? -0.213 -32.329 -21.209 1.00 42.19 106 ALA A C 1
ATOM 824 O O . ALA A 1 106 ? -0.189 -33.045 -20.211 1.00 42.19 106 ALA A O 1
ATOM 825 N N . GLY A 1 107 ? -0.547 -31.040 -21.146 1.00 60.16 107 GLY A N 1
ATOM 826 C CA . GLY A 1 107 ? -0.950 -30.357 -19.914 1.00 60.16 107 GLY A CA 1
ATOM 827 C C . GLY A 1 107 ? -0.675 -28.854 -19.896 1.00 60.16 107 GLY A C 1
ATOM 828 O O . GLY A 1 107 ? -1.219 -28.161 -19.039 1.00 60.16 107 GLY A O 1
ATOM 829 N N . GLU A 1 108 ? 0.118 -28.325 -20.833 1.00 38.88 108 GLU A N 1
ATOM 830 C CA . GLU A 1 108 ? 0.226 -26.877 -21.006 1.00 38.88 108 GLU A CA 1
ATOM 831 C C . GLU A 1 108 ? -1.074 -26.351 -21.615 1.00 38.88 108 GLU A C 1
ATOM 833 O O . GLU A 1 108 ? -1.396 -26.607 -22.777 1.00 38.88 108 GLU A O 1
ATOM 838 N N . THR A 1 109 ? -1.842 -25.606 -20.815 1.00 52.03 109 THR A N 1
ATOM 839 C CA . THR A 1 109 ? -2.806 -24.650 -21.359 1.00 52.03 109 THR A CA 1
ATOM 840 C C . THR A 1 109 ? -2.070 -23.825 -22.409 1.00 52.03 109 THR A C 1
ATOM 842 O O . THR A 1 109 ? -1.016 -23.273 -22.070 1.00 52.03 109 THR A O 1
ATOM 845 N N . PRO A 1 110 ? -2.567 -23.763 -23.660 1.00 59.47 110 PRO A N 1
ATOM 846 C CA . PRO A 1 110 ? -1.912 -22.993 -24.703 1.00 59.47 110 PRO A CA 1
ATOM 847 C C . PRO A 1 110 ? -1.636 -21.588 -24.162 1.00 59.47 110 PRO A C 1
ATOM 849 O O . PRO A 1 110 ? -2.495 -21.046 -23.453 1.00 59.47 110 PRO A O 1
ATOM 852 N N . PRO A 1 111 ? -0.442 -21.020 -24.423 1.00 57.91 111 PRO A N 1
ATOM 853 C CA . PRO A 1 111 ? -0.140 -19.668 -23.984 1.00 57.91 111 PRO A CA 1
ATOM 854 C C . PRO A 1 111 ? -1.298 -18.769 -24.421 1.00 57.91 111 PRO A C 1
ATOM 856 O O . PRO A 1 111 ? -1.803 -18.968 -25.534 1.00 57.91 111 PRO A O 1
ATOM 859 N N . PRO A 1 112 ? -1.765 -17.845 -23.557 1.00 58.28 112 PRO A N 1
ATOM 860 C CA . PRO A 1 112 ? -2.863 -16.959 -23.909 1.00 58.28 112 PRO A CA 1
ATOM 861 C C . PRO A 1 112 ? -2.526 -16.356 -25.266 1.00 58.28 112 PRO A C 1
ATOM 863 O O . PRO A 1 112 ? -1.453 -15.762 -25.418 1.00 58.28 112 PRO A O 1
ATOM 866 N N . GLN A 1 113 ? -3.374 -16.623 -26.266 1.00 65.62 113 GLN A N 1
ATOM 867 C CA . GLN A 1 113 ? -3.150 -16.113 -27.612 1.00 65.62 113 GLN A CA 1
ATOM 868 C C . GLN A 1 113 ? -2.898 -14.618 -27.471 1.00 65.62 113 GLN A C 1
ATOM 870 O O . GLN A 1 113 ? -3.669 -13.918 -26.811 1.00 65.62 113 GLN A O 1
ATOM 875 N N . GLN A 1 114 ? -1.763 -14.157 -27.997 1.00 72.50 114 GLN A N 1
ATOM 876 C CA . GLN A 1 114 ? -1.417 -12.745 -27.985 1.00 72.50 114 GLN A CA 1
ATOM 877 C C . GLN A 1 114 ? -2.554 -12.017 -28.703 1.00 72.50 114 GLN A C 1
ATOM 879 O O . GLN A 1 114 ? -2.697 -12.140 -29.918 1.00 72.50 114 GLN A O 1
ATOM 884 N N . GLY A 1 115 ? -3.417 -11.364 -27.918 1.00 77.56 115 GLY A N 1
ATOM 885 C CA . GLY A 1 115 ? -4.628 -10.727 -28.419 1.00 77.56 115 GLY A CA 1
ATOM 886 C C . GLY A 1 115 ? -4.286 -9.758 -29.542 1.00 77.56 115 GLY A C 1
ATOM 887 O O . GLY A 1 115 ? -3.249 -9.094 -29.503 1.00 77.56 115 GLY A O 1
ATOM 888 N N . ASN A 1 116 ? -5.130 -9.718 -30.572 1.00 92.44 116 ASN A N 1
ATOM 889 C CA . ASN A 1 116 ? -4.949 -8.802 -31.685 1.00 92.44 116 ASN A CA 1
ATOM 890 C C . ASN A 1 116 ? -5.230 -7.367 -31.191 1.00 92.44 116 ASN A C 1
ATOM 892 O O . ASN A 1 116 ? -6.394 -7.040 -30.941 1.00 92.44 116 ASN A O 1
ATOM 896 N N . PRO A 1 117 ? -4.214 -6.490 -31.069 1.00 91.88 117 PRO A N 1
ATOM 897 C CA . PRO A 1 117 ? -4.396 -5.165 -30.478 1.00 91.88 117 PRO A CA 1
ATOM 898 C C . PRO A 1 117 ? -5.340 -4.284 -31.308 1.00 91.88 117 PRO A C 1
ATOM 900 O O . PRO A 1 117 ? -6.028 -3.429 -30.756 1.00 91.88 117 PRO A O 1
ATOM 903 N N . ALA A 1 118 ? -5.427 -4.521 -32.622 1.00 92.50 118 ALA A N 1
ATOM 904 C CA . ALA A 1 118 ? -6.371 -3.817 -33.484 1.00 92.50 118 ALA A CA 1
ATOM 905 C C . ALA A 1 118 ? -7.826 -4.207 -33.173 1.00 92.50 118 ALA A C 1
ATOM 907 O O . ALA A 1 118 ? -8.708 -3.350 -33.199 1.00 92.50 118 ALA A O 1
ATOM 908 N N . LEU A 1 119 ? -8.076 -5.479 -32.833 1.00 95.75 119 LEU A N 1
ATOM 909 C CA . LEU A 1 119 ? -9.403 -5.946 -32.429 1.00 95.75 119 LEU A CA 1
ATOM 910 C C . LEU A 1 119 ? -9.784 -5.401 -31.050 1.00 95.75 119 LEU A C 1
ATOM 912 O O . LEU A 1 119 ? -10.904 -4.931 -30.877 1.00 95.75 119 LEU A O 1
ATOM 916 N N . GLU A 1 120 ? -8.852 -5.407 -30.093 1.00 95.06 120 GLU A N 1
ATOM 917 C CA . GLU A 1 120 ? -9.063 -4.815 -28.764 1.00 95.06 120 GLU A CA 1
ATOM 918 C C . GLU A 1 120 ? -9.469 -3.341 -28.881 1.00 95.06 120 GLU A C 1
ATOM 920 O O . GLU A 1 120 ? -10.466 -2.922 -28.295 1.00 95.06 120 GLU A O 1
ATOM 925 N N . GLN A 1 121 ? -8.754 -2.568 -29.703 1.00 93.81 121 GLN A N 1
ATOM 926 C CA . GLN A 1 121 ? -9.065 -1.160 -29.929 1.00 93.81 121 GLN A CA 1
ATOM 927 C C . GLN A 1 121 ? -10.425 -0.956 -30.615 1.00 93.81 121 GLN A C 1
ATOM 929 O O . GLN A 1 121 ? -11.183 -0.080 -30.199 1.00 93.81 121 GLN A O 1
ATOM 934 N N . ALA A 1 122 ? -10.771 -1.784 -31.605 1.00 95.19 122 ALA A N 1
ATOM 935 C CA . ALA A 1 122 ? -12.070 -1.717 -32.275 1.00 95.19 122 ALA A CA 1
ATOM 936 C C . ALA A 1 122 ? -13.238 -2.047 -31.326 1.00 95.19 122 ALA A C 1
ATOM 938 O O . ALA A 1 122 ? -14.271 -1.380 -31.362 1.00 95.19 122 ALA A O 1
ATOM 939 N N . LEU A 1 123 ? -13.082 -3.049 -30.453 1.00 96.31 123 LEU A N 1
ATOM 940 C CA . LEU A 1 123 ? -14.091 -3.400 -29.447 1.00 96.31 123 LEU A CA 1
ATOM 941 C C . LE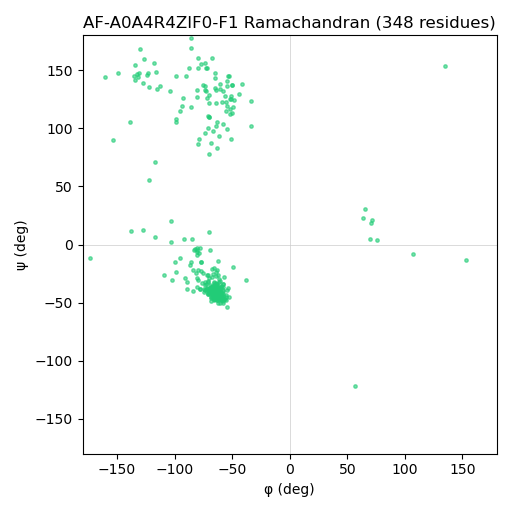U A 1 123 ? -14.299 -2.266 -28.451 1.00 96.31 123 LEU A C 1
ATOM 943 O O . LEU A 1 123 ? -15.433 -1.912 -28.135 1.00 96.31 123 LEU A O 1
ATOM 947 N N . ILE A 1 124 ? -13.200 -1.680 -27.990 1.00 95.25 124 ILE A N 1
ATOM 948 C CA . ILE A 1 124 ? -13.234 -0.546 -27.085 1.00 95.25 124 ILE A CA 1
ATOM 949 C C . ILE A 1 124 ? -13.979 0.650 -27.714 1.00 95.25 124 ILE A C 1
ATOM 951 O O . ILE A 1 124 ? -14.813 1.261 -27.048 1.00 95.25 124 ILE A O 1
ATOM 955 N N . GLU A 1 125 ? -13.719 0.963 -28.986 1.00 94.56 125 GLU A N 1
ATOM 956 C CA . GLU A 1 125 ? -14.392 2.055 -29.705 1.00 94.56 125 GLU A CA 1
ATOM 957 C C . GLU A 1 125 ? -15.906 1.815 -29.839 1.00 94.56 125 GLU A C 1
ATOM 959 O O . GLU A 1 125 ? -16.700 2.735 -29.653 1.00 94.56 125 GLU A O 1
ATOM 964 N N . GLN A 1 126 ? -16.339 0.572 -30.088 1.00 96.31 126 GLN A N 1
ATOM 965 C CA . GLN A 1 126 ? -17.772 0.248 -30.125 1.00 96.31 126 GLN A CA 1
ATOM 966 C C . GLN A 1 126 ? -18.439 0.378 -28.746 1.00 96.31 126 GLN A C 1
ATOM 968 O O . GLN A 1 126 ? -19.572 0.854 -28.655 1.00 96.31 126 GLN A O 1
ATOM 973 N N . LEU A 1 127 ? -17.737 -0.014 -27.679 1.00 96.62 127 LEU A N 1
ATOM 974 C CA . LEU A 1 127 ? -18.235 0.035 -26.301 1.00 96.62 127 LEU A CA 1
ATOM 975 C C . LEU A 1 127 ? -18.226 1.442 -25.683 1.00 96.62 127 LEU A C 1
ATOM 977 O O . LEU A 1 127 ? -18.882 1.653 -24.666 1.00 96.62 127 LEU A O 1
ATOM 981 N N . GLU A 1 128 ? -17.523 2.412 -26.278 1.00 95.12 128 GLU A N 1
ATOM 982 C CA . GLU A 1 128 ? -17.472 3.799 -25.785 1.00 95.12 128 GLU A CA 1
ATOM 983 C C . GLU A 1 128 ? -18.859 4.465 -25.775 1.00 95.12 128 GLU A C 1
ATOM 985 O O . GLU A 1 128 ? -19.134 5.336 -24.948 1.00 95.12 128 GLU A O 1
ATOM 990 N N . HIS A 1 129 ? -19.750 4.059 -26.681 1.00 89.25 129 HIS A N 1
ATOM 991 C CA . HIS A 1 129 ? -21.033 4.732 -26.883 1.00 89.25 129 HIS A CA 1
ATOM 992 C C . HIS A 1 129 ? -22.227 4.023 -26.248 1.00 89.25 129 HIS A C 1
ATOM 994 O O . HIS A 1 129 ? -23.218 4.678 -25.917 1.00 89.25 129 HIS A O 1
ATOM 1000 N N . THR A 1 130 ? -22.208 2.695 -26.129 1.00 95.19 130 THR A N 1
ATOM 1001 C CA . THR A 1 130 ? -23.353 1.917 -25.631 1.00 95.19 130 THR A CA 1
ATOM 1002 C C . THR A 1 130 ? -22.881 0.546 -25.154 1.00 95.19 130 THR A C 1
ATOM 1004 O O . THR A 1 130 ? -21.999 -0.043 -25.775 1.00 95.19 130 THR A O 1
ATOM 1007 N N . ALA A 1 131 ? -23.493 0.016 -24.091 1.00 95.44 131 ALA A N 1
ATOM 1008 C CA . ALA A 1 131 ? -23.317 -1.382 -23.711 1.00 95.44 131 ALA A CA 1
ATOM 1009 C C . ALA A 1 131 ? -23.792 -2.301 -24.850 1.00 95.44 131 ALA A C 1
ATOM 1011 O O . ALA A 1 131 ? -24.855 -2.079 -25.437 1.00 95.44 131 ALA A O 1
ATOM 1012 N N . MET A 1 132 ? -22.998 -3.314 -25.197 1.00 97.25 132 MET A N 1
ATOM 1013 C CA . MET A 1 132 ? -23.305 -4.212 -26.314 1.00 97.25 132 MET A CA 1
ATOM 1014 C C . MET A 1 132 ? -23.156 -5.674 -25.911 1.00 97.25 132 MET A C 1
ATOM 1016 O O . MET A 1 132 ? -22.259 -6.048 -25.154 1.00 97.25 132 MET A O 1
ATOM 1020 N N . ALA A 1 133 ? -24.037 -6.513 -26.455 1.00 97.25 133 ALA A N 1
ATOM 1021 C CA . ALA A 1 133 ? -23.920 -7.960 -26.352 1.00 97.25 133 ALA A CA 1
ATOM 1022 C C . ALA A 1 133 ? -22.787 -8.482 -27.250 1.00 97.25 133 ALA A C 1
ATOM 1024 O O . ALA A 1 133 ? -22.507 -7.920 -28.310 1.00 97.25 133 ALA A O 1
ATOM 1025 N N . GLU A 1 134 ? -22.188 -9.611 -26.875 1.00 96.88 134 GLU A N 1
ATOM 1026 C CA . GLU A 1 134 ? -21.097 -10.246 -27.631 1.00 96.88 134 GLU A CA 1
ATOM 1027 C C . GLU A 1 134 ? -21.445 -10.465 -29.113 1.00 96.88 134 GLU A C 1
ATOM 1029 O O . GLU A 1 134 ? -20.676 -10.105 -30.000 1.00 96.88 134 GLU A O 1
ATOM 1034 N N . ALA A 1 135 ? -22.648 -10.973 -29.399 1.00 96.56 135 ALA A N 1
ATOM 1035 C CA . ALA A 1 135 ? -23.104 -11.218 -30.768 1.00 96.56 135 ALA A CA 1
ATOM 1036 C C . ALA A 1 135 ? -23.179 -9.932 -31.617 1.00 96.56 135 ALA A C 1
ATOM 1038 O O . ALA A 1 135 ? -22.937 -9.966 -32.825 1.00 96.56 135 ALA A O 1
ATOM 1039 N N . GLU A 1 136 ? -23.486 -8.791 -30.993 1.00 97.31 136 GLU A N 1
ATOM 1040 C CA . GLU A 1 136 ? -23.488 -7.484 -31.658 1.00 97.31 136 GLU A CA 1
ATOM 1041 C C . GLU A 1 136 ? -22.061 -7.028 -31.973 1.00 97.31 136 GLU A C 1
ATOM 1043 O O . GLU A 1 136 ? -21.792 -6.557 -33.079 1.00 97.31 136 GLU A O 1
ATOM 1048 N N . LEU A 1 137 ? -21.136 -7.216 -31.027 1.00 97.25 137 LEU A N 1
ATOM 1049 C CA . LEU A 1 137 ? -19.720 -6.890 -31.201 1.00 97.25 137 LEU A CA 1
ATOM 1050 C C . LEU A 1 137 ? -19.087 -7.729 -32.316 1.00 97.25 137 LEU A C 1
ATOM 1052 O O . LEU A 1 137 ? -18.387 -7.182 -33.167 1.00 97.25 137 LEU A O 1
ATOM 1056 N N . VAL A 1 138 ? -19.401 -9.026 -32.381 1.00 97.56 138 VAL A N 1
ATOM 1057 C CA . VAL A 1 138 ? -18.998 -9.924 -33.478 1.00 97.56 138 VAL A CA 1
ATOM 1058 C C . VAL A 1 138 ? -19.519 -9.413 -34.818 1.00 97.56 138 VAL A C 1
ATOM 1060 O O . VAL A 1 138 ? -18.760 -9.283 -35.777 1.00 97.56 138 VAL A O 1
ATOM 1063 N N . ARG A 1 139 ? -20.804 -9.043 -34.887 1.00 97.44 139 ARG A N 1
ATOM 1064 C CA . ARG A 1 139 ? -21.410 -8.529 -36.122 1.00 97.44 139 ARG A CA 1
ATOM 1065 C C . ARG A 1 139 ? -20.773 -7.219 -36.590 1.00 97.44 139 ARG A C 1
ATOM 1067 O O . ARG A 1 139 ? -20.594 -7.036 -37.790 1.00 97.44 139 ARG A O 1
ATOM 1074 N N . ARG A 1 140 ? -20.462 -6.304 -35.668 1.00 97.19 140 ARG A N 1
ATOM 1075 C CA . ARG A 1 140 ? -19.908 -4.977 -35.988 1.00 97.19 140 ARG A CA 1
ATOM 1076 C C . ARG A 1 140 ? -18.426 -5.002 -36.333 1.00 97.19 140 ARG A C 1
ATOM 1078 O O . ARG A 1 140 ? -18.005 -4.261 -37.213 1.00 97.19 140 ARG A O 1
ATOM 1085 N N . THR A 1 141 ? -17.647 -5.833 -35.647 1.00 96.75 141 THR A N 1
ATOM 1086 C CA . THR A 1 141 ? -16.204 -5.957 -35.902 1.00 96.75 141 THR A CA 1
ATOM 1087 C C . THR A 1 141 ? -15.894 -6.868 -37.088 1.00 96.75 141 THR A C 1
ATOM 1089 O O . THR A 1 141 ? -14.837 -6.730 -37.695 1.00 96.75 141 THR A O 1
ATOM 1092 N N . GLY A 1 142 ? -16.792 -7.804 -37.427 1.00 97.00 142 GLY A N 1
ATOM 1093 C CA . GLY A 1 142 ? -16.553 -8.826 -38.450 1.00 97.00 142 GLY A CA 1
ATOM 1094 C C . GLY A 1 142 ? -15.509 -9.875 -38.043 1.00 97.00 142 GLY A C 1
ATOM 1095 O O . GLY A 1 142 ? -15.155 -10.728 -38.855 1.00 97.00 142 GLY A O 1
ATOM 1096 N N . ALA A 1 143 ? -15.013 -9.817 -36.804 1.00 96.81 143 ALA A N 1
ATOM 1097 C CA . ALA A 1 143 ? -14.073 -10.780 -36.249 1.00 96.81 143 ALA A CA 1
ATOM 1098 C C . ALA A 1 143 ? -14.804 -12.057 -35.796 1.00 96.81 143 ALA A C 1
ATOM 1100 O O . ALA A 1 143 ? -15.981 -11.998 -35.430 1.00 96.81 143 ALA A O 1
ATOM 1101 N N . PRO A 1 144 ? -14.141 -13.226 -35.807 1.00 96.56 144 PRO A N 1
ATOM 1102 C CA . PRO A 1 144 ? -14.758 -14.458 -35.331 1.00 96.56 144 PRO A CA 1
ATOM 1103 C C . PRO A 1 144 ? -15.061 -14.370 -33.827 1.00 96.56 144 PRO A C 1
ATOM 1105 O O . PRO A 1 144 ? -14.318 -13.755 -33.063 1.00 96.56 144 PRO A O 1
ATOM 1108 N N . ALA A 1 145 ? -16.145 -15.023 -33.393 1.00 95.62 145 ALA A N 1
ATOM 1109 C CA . ALA A 1 145 ? -16.636 -14.944 -32.012 1.00 95.62 145 ALA A CA 1
ATOM 1110 C C . ALA A 1 145 ? -15.576 -15.306 -30.960 1.00 95.62 145 ALA A C 1
ATOM 1112 O O . ALA A 1 145 ? -15.456 -14.623 -29.950 1.00 95.62 145 ALA A O 1
ATOM 1113 N N . ASN A 1 146 ? -14.743 -16.313 -31.239 1.00 94.69 146 ASN A N 1
ATOM 1114 C CA . ASN A 1 146 ? -13.672 -16.728 -30.331 1.00 94.69 146 ASN A CA 1
ATOM 1115 C C . ASN A 1 146 ? -12.631 -15.620 -30.096 1.00 94.69 146 ASN A C 1
ATOM 1117 O O . ASN A 1 146 ? -12.183 -15.444 -28.965 1.00 94.69 146 ASN A O 1
ATOM 1121 N N . ASP A 1 147 ? -12.278 -14.852 -31.132 1.00 94.69 147 ASP A N 1
ATOM 1122 C CA . ASP A 1 147 ? -11.286 -13.776 -31.023 1.00 94.69 147 ASP A CA 1
ATOM 1123 C C . ASP A 1 147 ? -11.870 -12.579 -30.268 1.00 94.69 147 ASP A C 1
ATOM 1125 O O . ASP A 1 147 ? -11.192 -11.968 -29.441 1.00 94.69 147 ASP A O 1
ATOM 1129 N N . VAL A 1 148 ? -13.148 -12.269 -30.516 1.00 96.62 148 VAL A N 1
ATOM 1130 C CA . VAL A 1 148 ? -13.882 -11.226 -29.786 1.00 96.62 148 VAL A CA 1
ATOM 1131 C C . VAL A 1 148 ? -13.977 -11.578 -28.305 1.00 96.62 148 VAL A C 1
ATOM 1133 O O . VAL A 1 148 ? -13.666 -10.745 -27.458 1.00 96.62 148 VAL A O 1
ATOM 1136 N N . GLN A 1 149 ? -14.340 -12.818 -27.986 1.00 95.75 149 GLN A N 1
ATOM 1137 C CA . GLN A 1 149 ? -14.445 -13.295 -26.614 1.00 95.75 149 GLN A CA 1
ATOM 1138 C C . GLN A 1 149 ? -13.087 -13.282 -25.895 1.00 95.75 149 GLN A C 1
ATOM 1140 O O . GLN A 1 149 ? -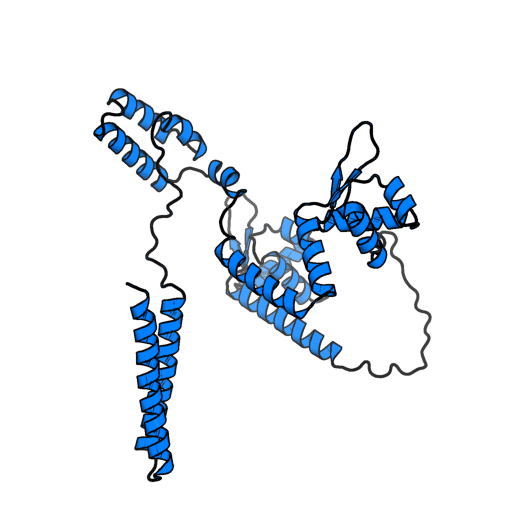12.995 -12.780 -24.776 1.00 95.75 149 GLN A O 1
ATOM 1145 N N . ALA A 1 150 ? -12.017 -13.749 -26.547 1.00 94.25 150 ALA A N 1
ATOM 1146 C CA . ALA A 1 150 ? -10.665 -13.709 -25.989 1.00 94.25 150 ALA A CA 1
ATOM 1147 C C . ALA A 1 150 ? -10.190 -12.270 -25.717 1.00 94.25 150 ALA A C 1
ATOM 1149 O O . ALA A 1 150 ? -9.604 -11.991 -24.667 1.00 94.25 150 ALA A O 1
ATOM 1150 N N . ALA A 1 151 ? -10.479 -11.339 -26.632 1.00 95.62 151 ALA A N 1
ATOM 1151 C CA . ALA A 1 151 ? -10.176 -9.925 -26.446 1.00 95.62 151 ALA A CA 1
ATOM 1152 C C . ALA A 1 151 ? -11.000 -9.310 -25.300 1.00 95.62 151 ALA A C 1
ATOM 1154 O O . ALA A 1 151 ? -10.448 -8.591 -24.468 1.00 95.62 151 ALA A O 1
ATOM 1155 N N . LEU A 1 152 ? -12.295 -9.627 -25.194 1.00 96.25 152 LEU A N 1
ATOM 1156 C CA . LEU A 1 152 ? -13.149 -9.164 -24.095 1.00 96.25 152 LEU A CA 1
ATOM 1157 C C . LEU A 1 152 ? -12.681 -9.695 -22.739 1.00 96.25 152 LEU A C 1
ATOM 1159 O O . LEU A 1 152 ? -12.596 -8.921 -21.787 1.00 96.25 152 LEU A O 1
ATOM 1163 N N . ASP A 1 153 ? -12.322 -10.975 -22.641 1.00 95.25 153 ASP A N 1
ATOM 1164 C CA . ASP A 1 153 ? -11.818 -11.563 -21.397 1.00 95.25 153 ASP A CA 1
ATOM 1165 C C . ASP A 1 153 ? -10.507 -10.889 -20.952 1.00 95.25 153 ASP A C 1
ATOM 1167 O O . ASP A 1 153 ? -10.327 -10.595 -19.765 1.00 95.25 153 ASP A O 1
ATOM 117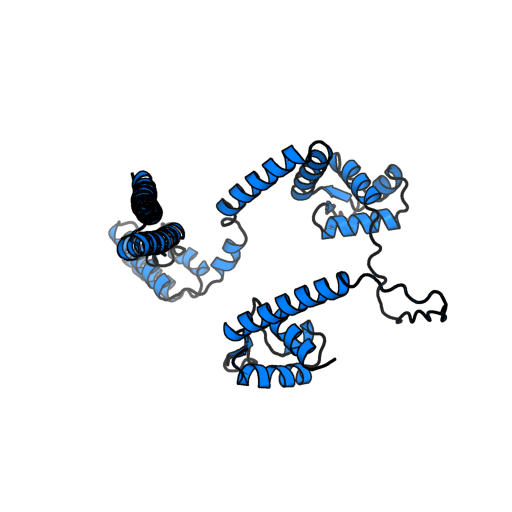1 N N . LYS A 1 154 ? -9.626 -10.542 -21.900 1.00 93.69 154 LYS A N 1
ATOM 1172 C CA . LYS A 1 154 ? -8.422 -9.748 -21.619 1.00 93.69 154 LYS A CA 1
ATOM 1173 C C . LYS A 1 154 ? -8.764 -8.333 -21.136 1.00 93.69 154 LYS A C 1
ATOM 1175 O O . LYS A 1 154 ? -8.223 -7.887 -20.124 1.00 93.69 154 LYS A O 1
ATOM 1180 N N . LEU A 1 155 ? -9.692 -7.641 -21.797 1.00 94.88 155 LEU A N 1
ATOM 1181 C CA . LEU A 1 155 ? -10.127 -6.296 -21.397 1.00 94.88 155 LEU A CA 1
ATOM 1182 C C . LEU A 1 155 ? -10.805 -6.281 -20.019 1.00 94.88 155 LEU A C 1
ATOM 1184 O O . LEU A 1 155 ? -10.643 -5.318 -19.263 1.00 94.88 155 LEU A O 1
ATOM 1188 N N . VAL A 1 156 ? -11.524 -7.349 -19.663 1.00 95.44 156 VAL A N 1
ATOM 1189 C CA . VAL A 1 156 ? -12.090 -7.547 -18.322 1.00 95.44 156 VAL A CA 1
ATOM 1190 C C . VAL A 1 156 ? -10.983 -7.774 -17.293 1.00 95.44 156 VAL A C 1
ATOM 1192 O O . VAL A 1 156 ? -10.985 -7.123 -16.245 1.00 95.44 156 VAL A O 1
ATOM 1195 N N . ALA A 1 157 ? -9.998 -8.626 -17.595 1.00 91.31 157 ALA A N 1
ATOM 1196 C CA . ALA A 1 157 ? -8.851 -8.867 -16.718 1.00 91.31 157 ALA A CA 1
ATOM 1197 C C . ALA A 1 157 ? -8.040 -7.585 -16.448 1.00 91.31 157 ALA A C 1
ATOM 1199 O O . ALA A 1 157 ? -7.590 -7.348 -15.327 1.00 91.31 157 ALA A O 1
ATOM 1200 N N . GLU A 1 158 ? -7.910 -6.716 -17.452 1.00 92.56 158 GLU A N 1
ATOM 1201 C CA . GLU A 1 158 ? -7.224 -5.425 -17.346 1.00 92.56 158 GLU A CA 1
ATOM 1202 C C . GLU A 1 158 ? -8.110 -4.288 -16.807 1.00 92.56 158 GLU A C 1
ATOM 1204 O O . GLU A 1 158 ? -7.652 -3.143 -16.679 1.00 92.56 158 GLU A O 1
ATOM 1209 N N . THR A 1 159 ? -9.352 -4.593 -16.411 1.00 93.00 159 THR A N 1
ATOM 1210 C CA . THR A 1 159 ? -10.353 -3.679 -15.825 1.00 93.00 159 THR A CA 1
ATOM 1211 C C . THR A 1 159 ? -10.818 -2.546 -16.748 1.00 93.00 159 THR A C 1
ATOM 1213 O O . THR A 1 159 ? -11.290 -1.507 -16.279 1.00 93.00 159 THR A O 1
ATOM 1216 N N . PHE A 1 160 ? -10.686 -2.711 -18.064 1.00 93.75 160 PHE A N 1
ATOM 1217 C CA . PHE A 1 160 ? -11.226 -1.764 -19.046 1.00 93.75 160 PHE A CA 1
ATOM 1218 C C . PHE A 1 160 ? -12.729 -1.940 -19.237 1.00 93.75 160 PHE A C 1
ATOM 1220 O O . PHE A 1 160 ? -13.454 -0.955 -19.349 1.00 93.75 160 PHE A O 1
ATOM 1227 N N . VAL A 1 161 ? -13.186 -3.187 -19.228 1.00 95.62 161 VAL A N 1
ATOM 1228 C CA . VAL A 1 161 ? -14.577 -3.571 -19.469 1.00 95.62 161 VAL A CA 1
ATOM 1229 C C . VAL A 1 161 ? -15.072 -4.362 -18.263 1.00 95.62 161 VAL A C 1
ATOM 1231 O O . VAL A 1 161 ? -14.292 -5.062 -17.616 1.00 95.62 161 VAL A O 1
ATOM 1234 N N . TRP A 1 162 ? -16.351 -4.250 -17.925 1.00 95.94 162 TRP A N 1
ATOM 1235 C CA . TRP A 1 162 ? -16.990 -5.147 -16.967 1.00 95.94 162 TRP A CA 1
ATOM 1236 C C . TRP A 1 162 ? -18.085 -5.958 -17.657 1.00 95.94 162 TRP A C 1
ATOM 1238 O O . TRP A 1 162 ? -18.686 -5.522 -18.640 1.00 95.94 162 TRP A O 1
ATOM 1248 N N . ARG A 1 163 ? -18.292 -7.182 -17.164 1.00 96.38 163 ARG A N 1
ATOM 1249 C CA . ARG A 1 163 ? -19.301 -8.110 -17.672 1.00 96.38 163 ARG A CA 1
ATOM 1250 C C . ARG A 1 163 ? -20.578 -7.949 -16.852 1.00 96.38 163 ARG A C 1
ATOM 1252 O O . ARG A 1 163 ? -20.562 -8.221 -15.651 1.00 96.38 163 ARG A O 1
ATOM 1259 N N . GLN A 1 164 ? -21.673 -7.568 -17.500 1.00 94.75 164 GLN A N 1
ATOM 1260 C CA . GLN A 1 164 ? -22.995 -7.520 -16.893 1.00 94.75 164 GLN A CA 1
ATOM 1261 C C . GLN A 1 164 ? -23.768 -8.784 -17.281 1.00 94.75 164 GLN A C 1
ATOM 1263 O O . GLN A 1 164 ? -24.209 -8.956 -18.416 1.00 94.75 164 GLN A O 1
ATOM 1268 N N . GLN A 1 165 ? -23.896 -9.706 -16.328 1.00 92.38 165 GLN A N 1
ATOM 1269 C CA . GLN A 1 165 ? -24.661 -10.936 -16.512 1.00 92.38 165 GLN A CA 1
ATOM 1270 C C . GLN A 1 165 ? -26.096 -10.709 -16.032 1.00 92.38 165 GLN A C 1
ATOM 1272 O O . GLN A 1 165 ? -26.310 -10.263 -14.905 1.00 92.38 165 GLN A O 1
ATOM 1277 N N . HIS A 1 166 ? -27.072 -10.994 -16.889 1.00 90.62 166 HIS A N 1
ATOM 1278 C CA . HIS A 1 166 ? -28.492 -10.887 -16.572 1.00 90.62 166 HIS A CA 1
ATOM 1279 C C . HIS A 1 166 ? -29.135 -12.254 -16.805 1.00 90.62 166 HIS A C 1
ATOM 1281 O O . HIS A 1 166 ? -28.883 -12.874 -17.832 1.00 90.62 166 HIS A O 1
ATOM 1287 N N . ASP A 1 167 ? -29.985 -12.710 -15.885 1.00 88.31 167 ASP A N 1
ATOM 1288 C CA . ASP A 1 167 ? -30.486 -14.099 -15.873 1.00 88.31 167 ASP A CA 1
ATOM 1289 C C . ASP A 1 167 ? -31.308 -14.507 -17.113 1.00 88.31 167 ASP A C 1
ATOM 1291 O O . ASP A 1 167 ? -31.523 -15.691 -17.344 1.00 88.31 167 ASP A O 1
ATOM 1295 N N . ASP A 1 168 ? -31.743 -13.537 -17.922 1.00 91.69 168 ASP A N 1
ATOM 1296 C CA . ASP A 1 168 ? -32.683 -13.730 -19.034 1.00 91.69 168 ASP A CA 1
ATOM 1297 C C . ASP A 1 168 ? -32.271 -12.944 -20.297 1.00 91.69 168 ASP A C 1
ATOM 1299 O O . ASP A 1 168 ? -33.054 -12.764 -21.231 1.00 91.69 168 ASP A O 1
ATOM 1303 N N . ARG A 1 169 ? -31.038 -12.410 -20.325 1.00 89.38 169 ARG A N 1
ATOM 1304 C CA . ARG A 1 169 ? -30.493 -11.673 -21.476 1.00 89.38 169 ARG A CA 1
ATOM 1305 C C . ARG A 1 169 ? -29.069 -12.123 -21.796 1.00 89.38 169 ARG A C 1
ATOM 1307 O O . ARG A 1 169 ? -28.364 -12.594 -20.904 1.00 89.38 169 ARG A O 1
ATOM 1314 N N . PRO A 1 170 ? -28.630 -11.975 -23.058 1.00 92.00 170 PRO A N 1
ATOM 1315 C CA . PRO A 1 170 ? -27.237 -12.189 -23.420 1.00 92.00 170 PRO A CA 1
ATOM 1316 C C . PRO A 1 170 ? -26.317 -11.341 -22.541 1.00 92.00 170 PRO A C 1
ATOM 1318 O O . PRO A 1 170 ? -26.664 -10.220 -22.182 1.00 92.00 170 PRO A O 1
ATOM 1321 N N . THR A 1 171 ? -25.142 -11.875 -22.224 1.00 94.62 171 THR A N 1
ATOM 1322 C CA . THR A 1 171 ? -24.100 -11.148 -21.502 1.00 94.62 171 THR A CA 1
ATOM 1323 C C . THR A 1 171 ? -23.771 -9.839 -22.218 1.00 94.62 171 THR A C 1
ATOM 1325 O O . THR A 1 171 ? -23.333 -9.849 -23.373 1.00 94.62 171 THR A O 1
ATOM 1328 N N . GLU A 1 172 ? -23.973 -8.724 -21.522 1.00 96.81 172 GLU A N 1
ATOM 1329 C CA . GLU A 1 172 ? -23.651 -7.390 -22.016 1.00 96.81 172 GLU A CA 1
ATOM 1330 C C . GLU A 1 172 ? -22.305 -6.944 -21.445 1.00 96.81 172 GLU A C 1
ATOM 1332 O O . GLU A 1 172 ? -21.926 -7.274 -20.316 1.00 96.81 172 GLU A O 1
ATOM 1337 N N . TYR A 1 173 ? -21.562 -6.211 -22.261 1.00 97.06 173 TYR A N 1
ATOM 1338 C CA . TYR A 1 173 ? -20.277 -5.646 -21.893 1.00 97.06 173 TYR A CA 1
ATOM 1339 C C . TYR A 1 173 ? -20.398 -4.132 -21.910 1.00 97.06 173 TYR A C 1
ATOM 1341 O O . TYR A 1 173 ? -20.936 -3.555 -22.856 1.00 97.06 173 TYR A O 1
ATOM 1349 N N . GLU A 1 174 ? -19.887 -3.494 -20.864 1.00 96.44 174 GLU A N 1
ATOM 1350 C CA . GLU A 1 174 ? -19.857 -2.042 -20.749 1.00 96.44 174 GLU A CA 1
ATOM 1351 C C . GLU A 1 174 ? -18.465 -1.592 -20.308 1.00 96.44 174 GLU A C 1
ATOM 1353 O O . GLU A 1 174 ? -17.740 -2.281 -19.578 1.00 96.44 174 GLU A O 1
ATOM 1358 N N . LEU A 1 175 ? -18.065 -0.422 -20.795 1.00 96.31 175 LEU A N 1
ATOM 1359 C CA . LEU A 1 175 ? -16.790 0.167 -20.449 1.00 96.31 175 LEU A CA 1
ATOM 1360 C C . LEU A 1 175 ? -16.816 0.695 -19.007 1.00 96.31 175 LEU A C 1
ATOM 1362 O O . LEU A 1 175 ? -17.735 1.401 -18.602 1.00 96.31 175 LEU A O 1
ATOM 1366 N N . THR A 1 176 ? -15.794 0.382 -18.211 1.00 94.31 176 THR A N 1
ATOM 1367 C CA . THR A 1 176 ? -15.704 0.916 -16.844 1.00 94.31 176 THR A CA 1
ATOM 1368 C C . THR A 1 176 ? -15.326 2.399 -16.876 1.00 94.31 176 THR A C 1
ATOM 1370 O O . THR A 1 176 ? -14.644 2.848 -17.799 1.00 94.31 176 THR A O 1
ATOM 1373 N N . GLU A 1 177 ? -15.653 3.171 -15.830 1.00 89.19 177 GLU A N 1
ATOM 1374 C CA . GLU A 1 177 ? -15.185 4.569 -15.710 1.00 89.19 177 GLU A CA 1
ATOM 1375 C C . GLU A 1 177 ? -13.652 4.681 -15.850 1.00 89.19 177 GLU A C 1
ATOM 1377 O O . GLU A 1 177 ? -13.124 5.606 -16.475 1.00 89.19 177 GLU A O 1
ATOM 1382 N N . GLY A 1 178 ? -12.920 3.699 -15.307 1.00 85.75 178 GLY A N 1
ATOM 1383 C CA . GLY A 1 178 ? -11.465 3.605 -15.432 1.00 85.75 178 GLY A CA 1
ATOM 1384 C C . GLY A 1 178 ? -10.990 3.236 -16.842 1.00 85.75 178 GLY A C 1
ATOM 1385 O O . GLY A 1 178 ? -9.907 3.662 -17.252 1.00 85.75 178 GLY A O 1
ATOM 1386 N N . GLY A 1 179 ? -11.780 2.462 -17.587 1.00 89.12 179 GLY A N 1
ATOM 1387 C CA . GLY A 1 179 ? -11.577 2.190 -19.007 1.00 89.12 179 GLY A CA 1
ATOM 1388 C C . GLY A 1 179 ? -11.742 3.453 -19.851 1.00 89.12 179 GLY A C 1
ATOM 1389 O O . GLY A 1 179 ? -10.846 3.770 -20.632 1.00 89.12 179 GLY A O 1
ATOM 1390 N N . VAL A 1 180 ? -12.810 4.231 -19.616 1.00 90.50 180 VAL A N 1
ATOM 1391 C CA . VAL A 1 180 ? -13.108 5.474 -20.361 1.00 90.50 180 VAL A CA 1
ATOM 1392 C C . VAL A 1 180 ? -11.980 6.488 -20.161 1.00 90.50 180 VAL A C 1
ATOM 1394 O O . VAL A 1 180 ? -11.482 7.092 -21.113 1.00 90.50 180 VAL A O 1
ATOM 1397 N N . GLY A 1 181 ? -11.519 6.645 -18.916 1.00 86.50 181 GLY A N 1
ATOM 1398 C CA . GLY A 1 181 ? -10.409 7.540 -18.595 1.00 86.50 181 GLY A CA 1
ATOM 1399 C C . GLY A 1 181 ? -9.097 7.150 -19.287 1.00 86.50 181 GLY A C 1
ATOM 1400 O O . GLY A 1 181 ? -8.393 8.019 -19.803 1.00 86.50 181 GLY A O 1
ATOM 1401 N N . ARG A 1 182 ? -8.771 5.851 -19.335 1.00 83.19 182 ARG A N 1
ATOM 1402 C CA . ARG A 1 182 ? -7.552 5.352 -19.995 1.00 83.19 182 ARG A CA 1
ATOM 1403 C C . ARG A 1 182 ? -7.620 5.475 -21.514 1.00 83.19 182 ARG A C 1
ATOM 1405 O O . ARG A 1 182 ? -6.640 5.890 -22.120 1.00 83.19 182 ARG A O 1
ATOM 1412 N N . LEU A 1 183 ? -8.772 5.200 -22.115 1.00 85.06 183 LEU A N 1
ATOM 1413 C CA . LEU A 1 183 ? -9.022 5.420 -23.540 1.00 85.06 183 LEU A CA 1
ATOM 1414 C C . LEU A 1 183 ? -8.753 6.847 -23.975 1.00 85.06 183 LEU A C 1
ATOM 1416 O O . LEU A 1 183 ? -8.048 7.085 -24.953 1.00 85.06 183 LEU A O 1
ATOM 1420 N N . LYS A 1 184 ? -9.288 7.799 -23.209 1.00 86.31 184 LYS A N 1
ATOM 1421 C CA . LYS A 1 184 ? -9.092 9.218 -23.473 1.00 86.31 184 LYS A CA 1
ATOM 1422 C C . LYS A 1 184 ? -7.609 9.580 -23.470 1.00 86.31 184 LYS A C 1
ATOM 1424 O O . LYS A 1 184 ? -7.175 10.330 -24.335 1.00 86.31 184 LYS A O 1
ATOM 1429 N N . LEU A 1 185 ? -6.831 9.007 -22.548 1.00 79.44 185 LEU A N 1
ATOM 1430 C CA . LEU A 1 185 ? -5.380 9.191 -22.504 1.00 79.44 185 LEU A CA 1
ATOM 1431 C C . LEU A 1 185 ? -4.671 8.553 -23.702 1.00 79.44 185 LEU A C 1
ATOM 1433 O O . LEU A 1 185 ? -3.767 9.173 -24.247 1.00 79.44 185 LEU A O 1
ATOM 1437 N N . VAL A 1 186 ? -5.072 7.351 -24.130 1.00 79.19 186 VAL A N 1
ATOM 1438 C CA . VAL A 1 186 ? -4.487 6.682 -25.307 1.00 79.19 186 VAL A CA 1
ATOM 1439 C C . VAL A 1 186 ? -4.783 7.470 -26.586 1.00 79.19 186 VAL A C 1
ATOM 1441 O O . VAL A 1 186 ? -3.870 7.702 -27.376 1.00 79.19 186 VAL A O 1
ATOM 1444 N N . ARG A 1 187 ? -6.019 7.956 -26.763 1.00 82.88 187 ARG A N 1
ATOM 1445 C CA . ARG A 1 187 ? -6.417 8.805 -27.898 1.00 82.88 187 ARG A CA 1
ATOM 1446 C C . ARG A 1 187 ? -5.662 10.131 -27.895 1.00 82.88 187 ARG A C 1
ATOM 1448 O O . ARG A 1 187 ? -5.083 10.518 -28.903 1.00 82.88 187 ARG A O 1
ATOM 1455 N N . GLU A 1 188 ? -5.586 10.780 -26.736 1.00 79.81 188 GLU A N 1
ATOM 1456 C CA . GLU A 1 188 ? -4.843 12.028 -26.564 1.00 79.81 188 GLU A CA 1
ATOM 1457 C C . GLU A 1 188 ? -3.334 11.845 -26.802 1.00 79.81 188 GLU A C 1
ATOM 1459 O O . GLU A 1 188 ? -2.679 12.733 -27.346 1.00 79.81 188 GLU A O 1
ATOM 1464 N N . PHE A 1 189 ? -2.778 10.682 -26.454 1.00 76.69 189 PHE A N 1
ATOM 1465 C CA . PHE A 1 189 ? -1.385 10.340 -26.734 1.00 76.69 189 PHE A CA 1
ATOM 1466 C C . PHE A 1 189 ? -1.140 10.066 -28.223 1.00 76.69 189 PHE A C 1
ATOM 1468 O O . PHE A 1 189 ? -0.111 10.484 -28.751 1.00 76.69 189 PHE A O 1
ATOM 1475 N N . ALA A 1 190 ? -2.082 9.407 -28.905 1.00 76.88 190 ALA A N 1
ATOM 1476 C CA . ALA A 1 190 ? -2.017 9.168 -30.346 1.00 76.88 190 ALA A CA 1
ATOM 1477 C C . ALA A 1 190 ? -2.119 10.475 -31.155 1.00 76.88 190 ALA A C 1
ATOM 1479 O O . ALA A 1 190 ? -1.424 10.634 -32.155 1.00 76.88 190 ALA A O 1
ATOM 1480 N N . GLU A 1 191 ? -2.943 11.424 -30.706 1.00 82.31 191 GLU A N 1
ATOM 1481 C CA . GLU A 1 191 ? -3.129 12.726 -31.359 1.00 82.31 191 GLU A CA 1
ATOM 1482 C C . GLU A 1 191 ? -2.012 13.730 -31.021 1.00 82.31 191 GLU A C 1
ATOM 1484 O O . GLU A 1 191 ? -1.600 14.519 -31.873 1.00 82.31 191 GLU A O 1
ATOM 1489 N N . SER A 1 192 ? -1.499 13.729 -29.784 1.00 82.12 192 SER A N 1
ATOM 1490 C CA . SER A 1 192 ? -0.428 14.636 -29.356 1.00 82.12 192 SER A CA 1
ATOM 1491 C C . SER A 1 192 ? 0.413 14.051 -28.207 1.00 82.12 192 SER A C 1
ATOM 1493 O O . SER A 1 192 ? 0.163 14.336 -27.027 1.00 82.12 192 SER A O 1
ATOM 1495 N N . PRO A 1 193 ? 1.490 13.307 -28.525 1.00 76.38 193 PRO A N 1
ATOM 1496 C CA . PRO A 1 193 ? 2.303 12.613 -27.523 1.00 76.38 193 PRO A CA 1
ATOM 1497 C C . PRO A 1 193 ? 2.888 13.560 -26.458 1.00 76.38 193 PRO A C 1
ATOM 1499 O O . PRO A 1 193 ? 2.955 13.237 -25.272 1.00 76.38 193 PRO A O 1
ATOM 1502 N N . MET A 1 194 ? 3.272 14.774 -26.869 1.00 73.19 194 MET A N 1
ATOM 1503 C CA . MET A 1 194 ? 3.894 15.781 -25.998 1.00 73.19 194 MET A CA 1
ATOM 1504 C C . MET A 1 194 ? 2.895 16.441 -25.033 1.00 73.19 194 MET A C 1
ATOM 1506 O O . MET A 1 194 ? 3.256 16.771 -23.902 1.00 73.19 194 MET A O 1
ATOM 1510 N N . SER A 1 195 ? 1.633 16.603 -25.444 1.00 71.94 195 SER A N 1
ATOM 1511 C CA . SER A 1 195 ? 0.571 17.182 -24.606 1.00 71.94 195 SER A CA 1
ATOM 1512 C C . SER A 1 195 ? 0.101 16.192 -23.535 1.00 71.94 195 SER A C 1
ATOM 1514 O O . SER A 1 195 ? -0.050 16.541 -22.359 1.00 71.94 195 SER A O 1
ATOM 1516 N N . ALA A 1 196 ? -0.032 14.920 -23.923 1.00 66.31 196 ALA A N 1
ATOM 1517 C CA . ALA A 1 196 ? -0.396 13.833 -23.026 1.00 66.31 196 ALA A CA 1
ATOM 1518 C C . ALA A 1 196 ? 0.665 13.605 -21.934 1.00 66.31 196 ALA A C 1
ATOM 1520 O O . ALA A 1 196 ? 0.323 13.463 -20.758 1.00 66.31 196 ALA A O 1
ATOM 1521 N N . MET A 1 197 ? 1.959 13.658 -22.278 1.00 67.56 197 MET A N 1
ATOM 1522 C CA . MET A 1 197 ? 3.035 13.449 -21.300 1.00 67.56 197 MET A CA 1
ATOM 1523 C C . MET A 1 197 ? 3.062 14.535 -20.209 1.00 67.56 197 MET A C 1
ATOM 1525 O O . MET A 1 197 ? 3.281 14.229 -19.034 1.00 67.56 197 MET A O 1
ATOM 1529 N N . GLY A 1 198 ? 2.737 15.786 -20.558 1.00 65.50 198 GLY A N 1
ATOM 1530 C CA . GLY A 1 198 ? 2.580 16.876 -19.588 1.00 65.50 198 GLY A CA 1
ATOM 1531 C C . GLY A 1 198 ? 1.415 16.659 -18.612 1.00 65.50 198 GLY A C 1
ATOM 1532 O O . GLY A 1 198 ? 1.545 16.927 -17.415 1.00 65.50 198 GLY A O 1
ATOM 1533 N N . LYS A 1 199 ? 0.293 16.106 -19.091 1.00 70.56 199 LYS A N 1
ATOM 1534 C CA . LYS A 1 199 ? -0.881 15.794 -18.259 1.00 70.56 199 LYS A CA 1
ATOM 1535 C C . LYS A 1 199 ? -0.656 14.583 -17.358 1.00 70.56 199 LYS A C 1
ATOM 1537 O O . LYS A 1 199 ? -1.048 14.631 -16.194 1.00 70.56 199 LYS A O 1
ATOM 1542 N N . VAL A 1 200 ? 0.024 13.542 -17.841 1.00 64.88 200 VAL A N 1
ATOM 1543 C CA . VAL A 1 200 ? 0.358 12.347 -17.044 1.00 64.88 200 VAL A CA 1
ATOM 1544 C C . VAL A 1 200 ? 1.331 12.690 -15.910 1.00 64.88 200 VAL A C 1
ATOM 1546 O O . VAL A 1 200 ? 1.115 12.266 -14.775 1.00 64.88 200 VAL A O 1
ATOM 1549 N N . LEU A 1 201 ? 2.340 13.532 -16.159 1.00 64.62 201 LEU A N 1
ATOM 1550 C CA . LEU A 1 201 ? 3.254 14.011 -15.112 1.00 64.62 201 LEU A CA 1
ATOM 1551 C C . LEU A 1 201 ? 2.544 14.906 -14.079 1.00 64.62 201 LEU A C 1
ATOM 1553 O O . LEU A 1 201 ? 2.785 14.776 -12.876 1.00 64.62 201 LEU A O 1
ATOM 1557 N N . GLY A 1 202 ? 1.621 15.768 -14.518 1.00 56.50 202 GLY A N 1
ATOM 1558 C CA . GLY A 1 202 ? 0.805 16.599 -13.623 1.00 56.50 202 GLY A CA 1
ATOM 1559 C C . GLY A 1 202 ? -0.207 15.798 -12.788 1.00 56.50 202 GLY A C 1
ATOM 1560 O O . GLY A 1 202 ? -0.396 16.067 -11.595 1.00 56.50 202 GLY A O 1
ATOM 1561 N N . ALA A 1 203 ? -0.825 14.776 -13.382 1.00 57.97 203 ALA A N 1
ATOM 1562 C CA . ALA A 1 203 ? -1.736 13.860 -12.702 1.00 57.97 203 ALA A CA 1
ATOM 1563 C C . ALA A 1 203 ? -0.988 12.987 -11.684 1.00 57.97 203 ALA A C 1
ATOM 1565 O O . ALA A 1 203 ? -1.400 12.920 -10.532 1.00 57.97 203 ALA A O 1
ATOM 1566 N N . ALA A 1 204 ? 0.172 12.423 -12.034 1.00 50.50 204 ALA A N 1
ATOM 1567 C CA . ALA A 1 204 ? 0.992 11.642 -11.105 1.00 50.50 204 ALA A CA 1
ATOM 1568 C C . ALA A 1 204 ? 1.463 12.472 -9.893 1.00 50.50 204 ALA A C 1
ATOM 1570 O O . ALA A 1 204 ? 1.411 11.998 -8.755 1.00 50.50 204 ALA A O 1
ATOM 1571 N N . ALA A 1 205 ? 1.835 13.740 -10.102 1.00 51.34 205 ALA A N 1
ATOM 1572 C CA . ALA A 1 205 ? 2.208 14.654 -9.021 1.00 51.34 205 ALA A CA 1
ATOM 1573 C C . ALA A 1 205 ? 1.031 14.989 -8.083 1.00 51.34 205 ALA A C 1
ATOM 1575 O O . ALA A 1 205 ? 1.214 15.109 -6.871 1.00 51.34 205 ALA A O 1
ATOM 1576 N N . THR A 1 206 ? -0.192 15.093 -8.607 1.00 48.66 206 THR A N 1
ATOM 1577 C CA . THR A 1 206 ? -1.396 15.328 -7.788 1.00 48.66 206 THR A CA 1
ATOM 1578 C C . THR A 1 206 ? -1.931 14.048 -7.135 1.00 48.66 206 THR A C 1
ATOM 1580 O O . THR A 1 206 ? -2.468 14.099 -6.025 1.00 48.66 206 THR A O 1
ATOM 1583 N N . GLN A 1 207 ? -1.713 12.886 -7.749 1.00 50.00 207 GLN A N 1
ATOM 1584 C CA . GLN A 1 207 ? -2.101 11.572 -7.233 1.00 50.00 207 GLN A CA 1
ATOM 1585 C C . GLN A 1 207 ? -1.164 11.100 -6.110 1.00 50.00 207 GLN A C 1
ATOM 1587 O O . GLN A 1 207 ? -1.640 10.543 -5.121 1.00 50.00 207 GLN A O 1
ATOM 1592 N N . ALA A 1 208 ? 0.127 11.451 -6.160 1.00 49.34 208 ALA A N 1
ATOM 1593 C CA . ALA A 1 208 ? 1.064 11.264 -5.047 1.00 49.34 208 ALA A CA 1
ATOM 1594 C C . ALA A 1 208 ? 0.677 12.074 -3.790 1.00 49.34 208 ALA A C 1
ATOM 1596 O O . ALA A 1 208 ? 0.980 11.668 -2.669 1.00 49.34 208 ALA A O 1
ATOM 1597 N N . VAL A 1 209 ? -0.039 13.192 -3.960 1.00 51.47 209 VAL A N 1
ATOM 1598 C CA . VAL A 1 209 ? -0.506 14.051 -2.856 1.00 51.47 209 VAL A CA 1
ATOM 1599 C C . VAL A 1 209 ? -1.905 13.651 -2.354 1.00 51.47 209 VAL A C 1
ATOM 1601 O O . VAL A 1 209 ? -2.200 13.824 -1.172 1.00 51.47 209 VAL A O 1
ATOM 1604 N N . ARG A 1 210 ? -2.768 13.071 -3.204 1.00 49.91 210 ARG A N 1
ATOM 1605 C CA . ARG A 1 210 ? -4.145 12.658 -2.839 1.00 49.91 210 ARG A CA 1
ATOM 1606 C C . ARG A 1 210 ? -4.332 11.167 -2.524 1.00 49.91 210 ARG A C 1
ATOM 1608 O O . ARG A 1 210 ? -5.331 10.814 -1.903 1.00 49.91 210 ARG A O 1
ATOM 1615 N N . GLY A 1 211 ? -3.388 10.294 -2.874 1.00 41.22 211 GLY A N 1
ATOM 1616 C CA . GLY A 1 211 ? -3.536 8.830 -2.827 1.00 41.22 211 GLY A CA 1
ATOM 1617 C C . GLY A 1 211 ? -3.608 8.159 -1.447 1.00 41.22 211 GLY A C 1
ATOM 1618 O O . GLY A 1 211 ? -3.527 6.937 -1.374 1.00 41.22 211 GLY A O 1
ATOM 1619 N N . ARG A 1 212 ? -3.762 8.899 -0.339 1.00 49.16 212 ARG A N 1
ATOM 1620 C CA . ARG A 1 212 ? -3.815 8.312 1.017 1.00 49.16 212 ARG A CA 1
ATOM 1621 C C . ARG A 1 212 ? -5.203 8.218 1.649 1.00 49.16 212 ARG A C 1
ATOM 1623 O O . ARG A 1 212 ? -5.294 7.781 2.794 1.00 49.16 212 ARG A O 1
ATOM 1630 N N . ARG A 1 213 ? -6.290 8.605 0.971 1.00 56.28 213 ARG A N 1
ATOM 1631 C CA . ARG A 1 213 ? -7.636 8.548 1.575 1.00 56.28 213 ARG A CA 1
ATOM 1632 C C . ARG A 1 213 ? -8.734 8.052 0.626 1.00 56.28 213 ARG A C 1
ATOM 1634 O O . ARG A 1 213 ? -9.225 8.839 -0.174 1.00 56.28 213 ARG A O 1
ATOM 1641 N N . ARG A 1 214 ? -9.157 6.790 0.861 1.00 50.47 214 ARG A N 1
ATOM 1642 C CA . ARG A 1 214 ? -10.514 6.153 0.770 1.00 50.47 214 ARG A CA 1
ATOM 1643 C C . ARG A 1 214 ? -10.491 4.784 0.049 1.00 50.47 214 ARG A C 1
ATOM 1645 O O . ARG A 1 214 ? -9.641 4.611 -0.813 1.00 50.47 214 ARG A O 1
ATOM 1652 N N . PRO A 1 215 ? -11.414 3.820 0.300 1.00 48.28 215 PRO A N 1
ATOM 1653 C CA . PRO A 1 215 ? -12.336 3.595 1.426 1.00 48.28 215 PRO A CA 1
ATOM 1654 C C . PRO A 1 215 ? -12.247 2.165 2.034 1.00 48.28 215 PRO A C 1
ATOM 1656 O O . PRO A 1 215 ? -13.089 1.786 2.839 1.00 48.28 215 PRO A O 1
ATOM 1659 N N . VAL A 1 216 ? -11.231 1.354 1.708 1.00 51.25 216 VAL A N 1
ATOM 1660 C CA . VAL A 1 216 ? -11.130 -0.047 2.195 1.00 51.25 216 VAL A CA 1
ATOM 1661 C C . VAL A 1 216 ? -10.653 -0.145 3.660 1.00 51.25 216 VAL A C 1
ATOM 1663 O O . VAL A 1 216 ? -10.816 -1.170 4.321 1.00 51.25 216 VAL A O 1
ATOM 1666 N N . ALA A 1 217 ? -10.095 0.936 4.213 1.00 53.03 217 ALA A N 1
ATOM 1667 C CA . ALA A 1 217 ? -9.610 0.978 5.595 1.00 53.03 217 ALA A CA 1
ATOM 1668 C C . ALA A 1 217 ? -10.737 0.981 6.647 1.00 53.03 217 ALA A C 1
ATOM 1670 O O . ALA A 1 217 ? -10.528 0.489 7.752 1.00 53.03 217 ALA A O 1
ATOM 1671 N N . VAL A 1 218 ? -11.938 1.469 6.310 1.00 52.78 218 VAL A N 1
ATOM 1672 C CA . VAL A 1 218 ? -13.037 1.631 7.283 1.00 52.78 218 VAL A CA 1
ATOM 1673 C C . VAL A 1 218 ? -13.574 0.276 7.764 1.00 52.78 218 VAL A C 1
ATOM 1675 O O . VAL A 1 218 ? -13.851 0.105 8.946 1.00 52.78 218 VAL A O 1
ATOM 1678 N N . VAL A 1 219 ? -13.636 -0.726 6.880 1.00 52.03 219 VAL A N 1
ATOM 1679 C CA . VAL A 1 219 ? -14.136 -2.077 7.215 1.00 52.03 219 VAL A CA 1
ATOM 1680 C C . VAL A 1 219 ? -13.082 -2.928 7.943 1.00 52.03 219 VAL A C 1
ATOM 1682 O O . VAL A 1 219 ? -13.419 -3.879 8.644 1.00 52.03 219 VAL A O 1
ATOM 1685 N N . ARG A 1 220 ? -11.789 -2.597 7.805 1.00 53.62 220 ARG A N 1
ATOM 1686 C CA . ARG A 1 220 ? -10.705 -3.289 8.527 1.00 53.62 220 ARG A CA 1
ATOM 1687 C C . ARG A 1 220 ? -10.393 -2.657 9.885 1.00 53.62 220 ARG A C 1
ATOM 1689 O O . ARG A 1 220 ? -10.061 -3.391 10.811 1.00 53.62 220 ARG A O 1
ATOM 1696 N N . ALA A 1 221 ? -10.542 -1.339 10.033 1.00 58.34 221 ALA A N 1
ATOM 1697 C CA . ALA A 1 221 ? -10.339 -0.646 11.309 1.00 58.34 221 ALA A CA 1
ATOM 1698 C C . ALA A 1 221 ? -11.376 -1.050 12.374 1.00 58.34 221 ALA A C 1
ATOM 1700 O O . ALA A 1 221 ? -11.044 -1.145 13.552 1.00 58.34 221 ALA A O 1
ATOM 1701 N N . SER A 1 222 ? -12.606 -1.362 11.959 1.00 60.25 222 SER A N 1
ATOM 1702 C CA . SER A 1 222 ? -13.709 -1.796 12.826 1.00 60.25 222 SER A CA 1
ATOM 1703 C C . SER A 1 222 ? -13.501 -3.164 13.487 1.00 60.25 222 SER A C 1
ATOM 1705 O O . SER A 1 222 ? -14.028 -3.411 14.569 1.00 60.25 222 SER A O 1
ATOM 1707 N N . ARG A 1 223 ? -12.688 -4.048 12.889 1.00 71.94 223 ARG A N 1
ATOM 1708 C CA . ARG A 1 223 ? -12.352 -5.370 13.460 1.00 71.94 223 ARG A CA 1
ATOM 1709 C C . ARG A 1 223 ? -11.087 -5.360 14.325 1.00 71.94 223 ARG A C 1
ATOM 1711 O O . ARG A 1 223 ? -10.629 -6.419 14.753 1.00 71.94 223 ARG A O 1
ATOM 1718 N N . ARG A 1 224 ? -10.483 -4.191 14.561 1.00 84.31 224 ARG A N 1
ATOM 1719 C CA . ARG A 1 224 ? -9.273 -4.080 15.381 1.00 84.31 224 ARG A CA 1
ATOM 1720 C C . ARG A 1 224 ? -9.636 -4.267 16.857 1.00 84.31 224 ARG A C 1
ATOM 1722 O O . ARG A 1 224 ? -10.601 -3.671 17.340 1.00 84.31 224 ARG A O 1
ATOM 1729 N N . ARG A 1 225 ? -8.863 -5.103 17.561 1.00 90.38 225 ARG A N 1
ATOM 1730 C CA . ARG A 1 225 ? -8.941 -5.213 19.024 1.00 90.38 225 ARG A CA 1
ATOM 1731 C C . ARG A 1 225 ? -8.601 -3.866 19.652 1.00 90.38 225 ARG A C 1
ATOM 1733 O O . ARG A 1 225 ? -7.657 -3.220 19.199 1.00 90.38 225 ARG A O 1
ATOM 1740 N N . LEU A 1 226 ? -9.360 -3.491 20.674 1.00 91.94 226 LEU A N 1
ATOM 1741 C CA . LEU A 1 226 ? -9.181 -2.240 21.402 1.00 91.94 226 LEU A CA 1
ATOM 1742 C C . LEU A 1 226 ? -7.886 -2.297 22.228 1.00 91.94 226 LEU A C 1
ATOM 1744 O O . LEU A 1 226 ? -7.722 -3.209 23.046 1.00 91.94 226 LEU A O 1
ATOM 1748 N N . SER A 1 227 ? -6.957 -1.366 22.001 1.00 91.81 227 SER A N 1
ATOM 1749 C CA . SER A 1 227 ? -5.727 -1.269 22.798 1.00 91.81 227 SER A CA 1
ATOM 1750 C C . SER A 1 227 ? -5.976 -0.571 24.137 1.00 91.81 227 SER A C 1
ATOM 1752 O O . SER A 1 227 ? -6.942 0.173 24.296 1.00 91.81 227 SER A O 1
ATOM 1754 N N . ASP A 1 228 ? -5.081 -0.764 25.106 1.00 91.94 228 ASP A N 1
ATOM 1755 C CA . ASP A 1 228 ? -5.215 -0.127 26.426 1.00 91.94 228 ASP A CA 1
ATOM 1756 C C . ASP A 1 228 ? -5.142 1.403 26.339 1.00 91.94 228 ASP A C 1
ATOM 1758 O O . ASP A 1 228 ? -5.909 2.095 27.000 1.00 91.94 228 ASP A O 1
ATOM 1762 N N . SER A 1 229 ? -4.318 1.937 25.431 1.00 90.06 229 SER A N 1
ATOM 1763 C CA . SER A 1 229 ? -4.266 3.376 25.145 1.00 90.06 229 SER A CA 1
ATOM 1764 C C . SER A 1 229 ? -5.582 3.918 24.575 1.00 90.06 229 SER A C 1
ATOM 1766 O O . SER A 1 229 ? -5.960 5.052 24.847 1.00 90.06 229 SER A O 1
ATOM 1768 N N . GLU A 1 230 ? -6.288 3.121 23.766 1.00 93.94 230 GLU A N 1
ATOM 1769 C CA . GLU A 1 230 ? -7.605 3.495 23.246 1.00 93.94 230 GLU A CA 1
ATOM 1770 C C . GLU A 1 230 ? -8.664 3.444 24.354 1.00 93.94 230 GLU A C 1
ATOM 1772 O O . GLU A 1 230 ? -9.504 4.340 24.418 1.00 93.94 230 GLU A O 1
ATOM 1777 N N . ARG A 1 231 ? -8.604 2.455 25.263 1.00 95.50 231 ARG A N 1
ATOM 1778 C CA . ARG A 1 231 ? -9.483 2.402 26.448 1.00 95.50 231 ARG A CA 1
ATOM 1779 C C . ARG A 1 231 ? -9.291 3.617 27.343 1.00 95.50 231 ARG A C 1
ATOM 1781 O O . ARG A 1 231 ? -10.276 4.206 27.773 1.00 95.50 231 ARG A O 1
ATOM 1788 N N . GLU A 1 232 ? -8.045 4.000 27.603 1.00 94.69 232 GLU A N 1
ATOM 1789 C CA . GLU A 1 232 ? -7.727 5.173 28.414 1.00 94.69 232 GLU A CA 1
ATOM 1790 C C . GLU A 1 232 ? -8.278 6.452 27.769 1.00 94.69 232 GLU A C 1
ATOM 1792 O O . GLU A 1 232 ? -9.003 7.198 28.422 1.00 94.69 232 GLU A O 1
ATOM 1797 N N . ALA A 1 233 ? -8.063 6.643 26.461 1.00 94.12 233 ALA A N 1
ATOM 1798 C CA . ALA A 1 233 ? -8.618 7.779 25.723 1.00 94.12 233 ALA A CA 1
ATOM 1799 C C . ALA A 1 233 ? -10.158 7.818 25.761 1.00 94.12 233 ALA A C 1
ATOM 1801 O O . ALA A 1 233 ? -10.754 8.881 25.944 1.00 94.12 233 ALA A O 1
ATOM 1802 N N . CYS A 1 234 ? -10.819 6.665 25.621 1.00 96.31 234 CYS A N 1
ATOM 1803 C CA . CYS A 1 234 ? -12.271 6.564 25.762 1.00 96.31 234 CYS A CA 1
ATOM 1804 C C . CYS A 1 234 ? -12.745 6.880 27.189 1.00 96.31 234 CYS A C 1
ATOM 1806 O O . CYS A 1 234 ? -13.756 7.561 27.348 1.00 96.31 234 CYS A O 1
ATOM 1808 N N . SER A 1 235 ? -12.018 6.428 28.212 1.00 96.88 235 SER A N 1
ATOM 1809 C CA . SER A 1 235 ? -12.313 6.718 29.620 1.00 96.88 235 SER A CA 1
ATOM 1810 C C . SER A 1 235 ? -12.219 8.220 29.911 1.00 96.88 235 SER A C 1
ATOM 1812 O O . SER A 1 235 ? -13.147 8.804 30.474 1.00 96.88 235 SER A O 1
ATOM 1814 N N . THR A 1 236 ? -11.158 8.882 29.435 1.00 96.25 236 THR A N 1
ATOM 1815 C CA . THR A 1 236 ? -11.009 10.342 29.531 1.00 96.25 236 THR A CA 1
ATOM 1816 C C . THR A 1 236 ? -12.156 11.067 28.829 1.00 96.25 236 THR A C 1
ATOM 1818 O O . THR A 1 236 ? -12.762 11.958 29.419 1.00 96.25 236 THR A O 1
ATOM 1821 N N . ALA A 1 237 ? -12.524 10.646 27.615 1.00 96.50 237 ALA A N 1
ATOM 1822 C CA . ALA A 1 237 ? -13.629 11.256 26.879 1.00 96.50 237 ALA A CA 1
ATOM 1823 C C . ALA A 1 237 ? -14.978 11.119 27.611 1.00 96.50 237 ALA A C 1
ATOM 1825 O O . ALA A 1 23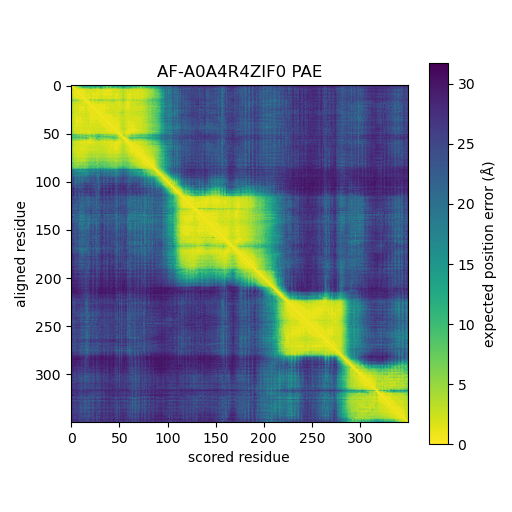7 ? -15.759 12.069 27.630 1.00 96.50 237 ALA A O 1
ATOM 1826 N N . LEU A 1 238 ? -15.259 9.973 28.247 1.00 97.69 238 LEU A N 1
ATOM 1827 C CA . LEU A 1 238 ? -16.463 9.792 29.070 1.00 97.69 238 LEU A CA 1
ATOM 1828 C C . LEU A 1 238 ? -16.462 10.721 30.293 1.00 97.69 238 LEU A C 1
ATOM 1830 O O . LEU A 1 238 ? -17.480 11.356 30.576 1.00 97.69 238 LEU A O 1
ATOM 1834 N N . ALA A 1 239 ? -15.322 10.857 30.976 1.00 96.69 239 ALA A N 1
ATOM 1835 C CA . ALA A 1 239 ? -15.175 11.785 32.096 1.00 96.69 239 ALA A CA 1
ATOM 1836 C C . ALA A 1 239 ? -15.401 13.249 31.669 1.00 96.69 239 ALA A C 1
ATOM 1838 O O . ALA A 1 239 ? -16.059 14.005 32.385 1.00 96.69 239 ALA A O 1
ATOM 1839 N N . GLU A 1 240 ? -14.936 13.641 30.478 1.00 96.88 240 GLU A N 1
ATOM 1840 C CA . GLU A 1 240 ? -15.207 14.964 29.902 1.00 96.88 240 GLU A CA 1
ATOM 1841 C C . GLU A 1 240 ? -16.701 15.183 29.624 1.00 96.88 240 GLU A C 1
ATOM 1843 O O . GLU A 1 240 ? -17.229 16.254 29.927 1.00 96.88 240 GLU A O 1
ATOM 1848 N N . GLN A 1 241 ? -17.416 14.178 29.098 1.00 97.31 241 GLN A N 1
ATOM 1849 C CA . GLN A 1 241 ? -18.863 14.296 28.863 1.00 97.31 241 GLN A CA 1
ATOM 1850 C C . GLN A 1 241 ? -19.657 14.423 30.171 1.00 97.31 241 GLN A C 1
ATOM 1852 O O . GLN A 1 241 ? -20.640 15.170 30.217 1.00 97.31 241 GLN A O 1
ATOM 1857 N N . PHE A 1 242 ? -19.224 13.736 31.233 1.00 97.44 242 PHE A N 1
ATOM 1858 C CA . PHE A 1 242 ? -19.787 13.888 32.576 1.00 97.44 242 PHE A CA 1
ATOM 1859 C C . PHE A 1 242 ? -19.518 15.289 33.140 1.00 97.44 242 PHE A C 1
ATOM 1861 O O . PHE A 1 242 ? -20.444 15.956 33.594 1.00 97.44 242 PHE A O 1
ATOM 1868 N N . GLY A 1 243 ? -18.281 15.788 33.030 1.00 95.62 243 GLY A N 1
ATOM 1869 C CA . GLY A 1 243 ? -17.931 17.154 33.435 1.00 95.62 243 GLY A CA 1
ATOM 1870 C C . GLY A 1 243 ? -18.710 18.230 32.669 1.00 95.62 243 GLY A C 1
ATOM 1871 O O . GLY A 1 243 ? -19.043 19.272 33.229 1.00 95.62 243 GLY A O 1
ATOM 1872 N N . ALA A 1 244 ? -19.067 17.957 31.411 1.00 97.12 244 ALA A N 1
ATOM 1873 C CA . ALA A 1 244 ? -19.929 18.810 30.595 1.00 97.12 244 ALA A CA 1
ATOM 1874 C C . ALA A 1 244 ? -21.433 18.693 30.930 1.00 97.12 244 ALA A C 1
ATOM 1876 O O . ALA A 1 244 ? -22.240 19.389 30.314 1.00 97.12 244 ALA A O 1
ATOM 1877 N N . GLY A 1 245 ? -21.826 17.810 31.857 1.00 97.12 245 GLY A N 1
ATOM 1878 C CA . GLY A 1 245 ? -23.216 17.602 32.273 1.00 97.12 245 GLY A CA 1
ATOM 1879 C C . GLY A 1 245 ? -24.102 16.914 31.230 1.00 97.12 245 GLY A C 1
ATOM 1880 O O . GLY A 1 245 ? -25.323 17.023 31.306 1.00 97.12 245 GLY A O 1
ATOM 1881 N N . ARG A 1 246 ? -23.518 16.235 30.230 1.00 97.12 246 ARG A N 1
ATOM 1882 C CA . ARG A 1 246 ? -24.278 15.532 29.175 1.00 97.12 246 ARG A CA 1
ATOM 1883 C C . ARG A 1 246 ? -24.725 14.131 29.580 1.00 97.12 246 ARG A C 1
ATOM 1885 O O . ARG A 1 246 ? -25.659 13.601 28.990 1.00 97.12 246 ARG A O 1
ATOM 1892 N N . ILE A 1 247 ? -24.040 13.546 30.555 1.00 97.81 247 ILE A N 1
ATOM 1893 C CA . ILE A 1 247 ? -24.377 12.269 31.181 1.00 97.81 247 ILE A CA 1
ATOM 1894 C C . ILE A 1 247 ? -24.341 12.448 32.695 1.00 97.81 247 ILE A C 1
ATOM 1896 O O . ILE A 1 247 ? -23.554 13.247 33.204 1.00 97.81 247 ILE A O 1
ATOM 1900 N N . ASP A 1 248 ? -25.193 11.720 33.407 1.00 98.00 248 ASP A N 1
ATOM 1901 C CA . ASP A 1 248 ? -25.169 11.680 34.866 1.00 98.00 248 ASP A CA 1
ATOM 1902 C C . ASP A 1 248 ? -24.176 10.624 35.391 1.00 98.00 248 ASP A C 1
ATOM 1904 O O . ASP A 1 248 ? -23.511 9.916 34.631 1.00 98.00 248 ASP A O 1
ATOM 1908 N N . ILE A 1 249 ? -24.051 10.540 36.717 1.00 97.62 249 ILE A N 1
ATOM 1909 C CA . ILE A 1 249 ? -23.113 9.628 37.382 1.00 97.62 249 ILE A CA 1
ATOM 1910 C C . ILE A 1 249 ? -23.474 8.150 37.162 1.00 97.62 249 ILE A C 1
ATOM 1912 O O . ILE A 1 249 ? -22.585 7.312 37.018 1.00 97.62 249 ILE A O 1
ATOM 1916 N N . SER A 1 250 ? -24.765 7.816 37.106 1.00 97.50 250 SER A N 1
ATOM 1917 C CA . SER A 1 250 ? -25.234 6.443 36.908 1.00 97.50 250 SER A CA 1
ATOM 1918 C C . SER A 1 250 ? -24.945 5.972 35.482 1.00 97.50 250 SER A C 1
ATOM 1920 O O . SER A 1 250 ? -24.469 4.854 35.281 1.00 97.50 250 SER A O 1
ATOM 1922 N N . GLU A 1 251 ? -25.155 6.846 34.501 1.00 96.94 251 GLU A N 1
ATOM 1923 C CA . GLU A 1 251 ? -24.846 6.595 33.098 1.00 96.94 251 GLU A CA 1
ATOM 1924 C C . GLU A 1 251 ? -23.332 6.530 32.851 1.00 96.94 251 GLU A C 1
ATOM 1926 O O . GLU A 1 251 ? -22.875 5.670 32.095 1.00 96.94 251 GLU A O 1
ATOM 1931 N N . LEU A 1 252 ? -22.532 7.364 33.533 1.00 97.88 252 LEU A N 1
ATOM 1932 C CA . LEU A 1 252 ? -21.070 7.271 33.493 1.00 97.88 252 LEU A CA 1
ATOM 1933 C C . LEU A 1 252 ? -20.587 5.886 33.949 1.00 97.88 252 LEU A C 1
ATOM 1935 O O . LEU A 1 252 ? -19.788 5.264 33.246 1.00 97.88 252 LEU A O 1
ATOM 1939 N N . HIS A 1 253 ? -21.083 5.378 35.084 1.00 97.69 253 HIS A N 1
ATOM 1940 C CA . HIS A 1 253 ? -20.725 4.043 35.576 1.00 97.69 253 HIS A CA 1
ATOM 1941 C C . HIS A 1 253 ? -21.112 2.949 34.579 1.00 97.69 253 HIS A C 1
ATOM 1943 O O . HIS A 1 253 ? -20.259 2.162 34.169 1.00 97.69 253 HIS A O 1
ATOM 1949 N N . ARG A 1 254 ? -22.361 2.963 34.098 1.00 98.12 254 ARG A N 1
ATOM 1950 C CA . ARG A 1 254 ? -22.853 1.984 33.120 1.00 98.12 254 ARG A CA 1
ATOM 1951 C C . ARG A 1 254 ? -22.020 1.974 31.834 1.00 98.12 254 ARG A C 1
ATOM 1953 O O . ARG A 1 254 ? -21.678 0.907 31.330 1.00 98.12 254 ARG A O 1
ATOM 1960 N N . ARG A 1 255 ? -21.681 3.147 31.289 1.00 98.06 255 ARG A N 1
ATOM 1961 C CA . ARG A 1 255 ? -20.864 3.257 30.066 1.00 98.06 255 ARG A CA 1
ATOM 1962 C C . ARG A 1 255 ? -19.411 2.861 30.297 1.00 98.06 255 ARG A C 1
ATOM 1964 O O . ARG A 1 255 ? -18.795 2.294 29.399 1.00 98.06 255 ARG A O 1
ATOM 1971 N N . THR A 1 256 ? -18.882 3.108 31.491 1.00 97.88 256 THR A N 1
ATOM 1972 C CA . THR A 1 256 ? -17.540 2.658 31.880 1.00 97.88 256 THR A CA 1
ATOM 1973 C C . THR A 1 256 ? -17.475 1.131 31.939 1.00 97.88 256 THR A C 1
ATOM 1975 O O . THR A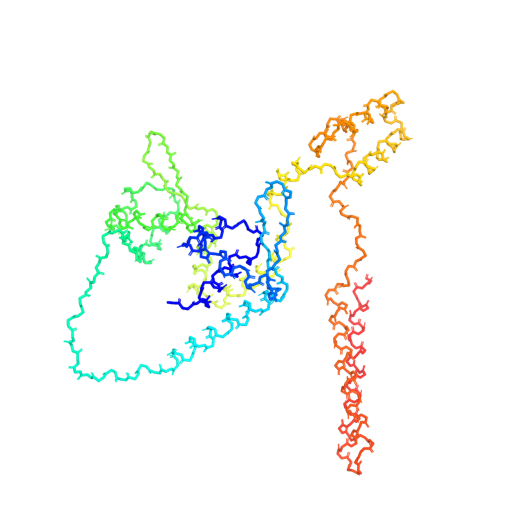 1 256 ? -16.549 0.543 31.384 1.00 97.88 256 THR A O 1
ATOM 1978 N N . ASP A 1 257 ? -18.492 0.471 32.498 1.00 97.94 257 ASP A N 1
ATOM 1979 C CA . ASP A 1 257 ? -18.574 -0.996 32.507 1.00 97.94 257 ASP A CA 1
ATOM 1980 C C . ASP A 1 257 ? -18.648 -1.568 31.080 1.00 97.94 257 ASP A C 1
ATOM 1982 O O . ASP A 1 257 ? -17.935 -2.518 30.745 1.00 97.94 257 ASP A O 1
ATOM 1986 N N . LEU A 1 258 ? -19.442 -0.944 30.199 1.00 97.25 258 LEU A N 1
ATOM 1987 C CA . LEU A 1 258 ? -19.510 -1.314 28.779 1.00 97.25 258 LEU A CA 1
ATOM 1988 C C . LEU A 1 258 ? -18.163 -1.126 28.061 1.00 97.25 258 LEU A C 1
ATOM 1990 O O . LEU A 1 258 ? -17.775 -1.975 27.258 1.00 97.25 258 LEU A O 1
ATOM 1994 N N . LEU A 1 259 ? -17.428 -0.051 28.362 1.00 97.44 259 LEU A N 1
ATOM 1995 C CA . LEU A 1 259 ? -16.098 0.206 27.805 1.00 97.44 259 LEU A CA 1
ATOM 1996 C C . LEU A 1 259 ? -15.087 -0.879 28.201 1.00 97.44 259 LEU A C 1
ATOM 1998 O O . LEU A 1 259 ? -14.294 -1.314 27.364 1.00 97.44 259 LEU A O 1
ATOM 2002 N N . TYR A 1 260 ? -15.106 -1.338 29.454 1.00 96.50 260 TYR A N 1
ATOM 2003 C CA . TYR A 1 260 ? -14.199 -2.399 29.901 1.00 96.50 260 TYR A CA 1
ATOM 2004 C C . TYR A 1 260 ? -14.611 -3.792 29.408 1.00 96.50 260 TYR A C 1
ATOM 2006 O O . TYR A 1 260 ? -13.742 -4.648 29.238 1.00 96.50 260 TYR A O 1
ATOM 2014 N N . ALA A 1 261 ? -15.893 -4.009 29.098 1.00 96.38 261 ALA A N 1
ATOM 2015 C CA . ALA A 1 261 ? -16.371 -5.228 28.444 1.00 96.38 261 ALA A CA 1
ATOM 2016 C C . ALA A 1 261 ? -16.073 -5.270 26.928 1.00 96.38 261 ALA A C 1
ATOM 2018 O O . ALA A 1 261 ? -16.007 -6.352 26.341 1.00 96.38 261 ALA A O 1
ATOM 2019 N N . ALA A 1 262 ? -15.878 -4.113 26.285 1.00 96.31 262 ALA A N 1
ATOM 2020 C CA . ALA A 1 262 ? -15.597 -4.008 24.856 1.00 96.31 262 ALA A CA 1
ATOM 2021 C C . ALA A 1 262 ? -14.255 -4.660 24.474 1.00 96.31 262 ALA A C 1
ATOM 2023 O O . ALA A 1 262 ? -13.206 -4.414 25.080 1.00 96.31 262 ALA A O 1
ATOM 2024 N N . THR A 1 263 ? -14.256 -5.463 23.409 1.00 95.00 263 THR A N 1
ATOM 2025 C CA . THR A 1 263 ? -13.039 -6.140 22.919 1.00 95.00 263 THR A CA 1
ATOM 2026 C C . THR A 1 263 ? -12.547 -5.562 21.601 1.00 95.00 263 THR A C 1
ATOM 2028 O O . THR A 1 263 ? -11.347 -5.605 21.311 1.00 95.00 263 THR A O 1
ATOM 2031 N N . THR A 1 264 ? -13.452 -4.981 20.816 1.00 94.69 264 THR A N 1
ATOM 2032 C CA . THR A 1 264 ? -13.181 -4.425 19.494 1.00 94.69 264 THR A CA 1
ATOM 2033 C C . THR A 1 264 ? -13.644 -2.980 19.390 1.00 94.69 264 THR A C 1
ATOM 2035 O O . THR A 1 264 ? -14.508 -2.523 20.135 1.00 94.69 264 THR A O 1
ATOM 2038 N N . ARG A 1 265 ? -13.089 -2.245 18.422 1.00 92.62 265 ARG A N 1
ATOM 2039 C CA . ARG A 1 265 ? -13.470 -0.846 18.182 1.00 92.62 265 ARG A CA 1
ATOM 2040 C C . ARG A 1 265 ? -14.937 -0.690 17.746 1.00 92.62 265 ARG A C 1
ATOM 2042 O O . ARG A 1 265 ? -15.514 0.369 17.963 1.00 92.62 265 ARG A O 1
ATOM 2049 N N . ASN A 1 266 ? -15.553 -1.732 17.180 1.00 91.12 266 ASN A N 1
ATOM 2050 C CA . ASN A 1 266 ? -16.985 -1.742 16.862 1.00 91.12 266 ASN A CA 1
ATOM 2051 C C . ASN A 1 266 ? -17.883 -1.688 18.101 1.00 91.12 266 ASN A C 1
ATOM 2053 O O . ASN A 1 266 ? -18.945 -1.070 18.052 1.00 91.12 266 ASN A O 1
ATOM 2057 N N . ASP A 1 267 ? -17.443 -2.282 19.209 1.00 93.88 267 ASP A N 1
ATOM 2058 C CA . ASP A 1 267 ? -18.218 -2.327 20.453 1.00 93.88 267 ASP A CA 1
ATOM 2059 C C . ASP A 1 267 ? -18.353 -0.925 21.081 1.00 93.88 267 ASP A C 1
ATOM 2061 O O . ASP A 1 267 ? -19.299 -0.649 21.819 1.00 93.88 267 ASP A O 1
ATOM 2065 N N . LEU A 1 268 ? -17.453 0.007 20.731 1.00 94.25 268 LEU A N 1
ATOM 2066 C CA . LEU A 1 268 ? -17.493 1.393 21.205 1.00 94.25 268 LEU A CA 1
ATOM 2067 C C . LEU A 1 268 ? -18.705 2.180 20.699 1.00 94.25 268 LEU A C 1
ATOM 2069 O O . LEU A 1 268 ? -19.063 3.186 21.310 1.00 94.25 268 LEU A O 1
ATOM 2073 N N . GLY A 1 269 ? -19.350 1.728 19.618 1.00 93.19 269 GLY A N 1
ATOM 2074 C CA . GLY A 1 269 ? -20.571 2.359 19.118 1.00 93.19 269 GLY A CA 1
ATOM 2075 C C . GLY A 1 269 ? -21.676 2.397 20.176 1.00 93.19 269 GLY A C 1
ATOM 2076 O O . GLY A 1 269 ? -22.334 3.421 20.326 1.00 93.19 269 GLY A O 1
ATOM 2077 N N . ALA A 1 270 ? -21.813 1.326 20.966 1.00 94.06 270 ALA A N 1
ATOM 2078 C CA . ALA A 1 270 ? -22.780 1.258 22.061 1.00 94.06 270 ALA A CA 1
ATOM 2079 C C . ALA A 1 270 ? -22.365 2.126 23.265 1.00 94.06 270 ALA A C 1
ATOM 2081 O O . ALA A 1 270 ? -23.209 2.725 23.923 1.00 94.06 270 ALA A O 1
ATOM 2082 N N . VAL A 1 271 ? -21.060 2.239 23.540 1.00 96.88 271 VAL A N 1
ATOM 2083 C CA . VAL A 1 271 ? -20.529 3.055 24.650 1.00 96.88 271 VAL A CA 1
ATOM 2084 C C . VAL A 1 271 ? -20.813 4.545 24.428 1.00 96.88 271 VAL A C 1
ATOM 2086 O O . VAL A 1 271 ? -21.194 5.259 25.357 1.00 96.88 271 VAL A O 1
ATOM 2089 N N . PHE A 1 272 ? -20.658 5.022 23.191 1.00 96.69 272 PHE A N 1
ATOM 2090 C CA . PHE A 1 272 ? -20.822 6.433 22.823 1.00 96.69 272 PHE A CA 1
ATOM 2091 C C . PHE A 1 272 ? -22.147 6.729 22.116 1.00 96.69 272 PHE A C 1
ATOM 2093 O O . PHE A 1 272 ? -22.279 7.762 21.463 1.00 96.69 272 PHE A O 1
ATOM 2100 N N . GLU A 1 273 ? -23.158 5.873 22.264 1.00 96.19 273 GLU A N 1
ATOM 2101 C CA . GLU A 1 273 ? -24.467 6.123 21.662 1.00 96.19 273 GLU A CA 1
ATOM 2102 C C . GLU A 1 273 ? -25.049 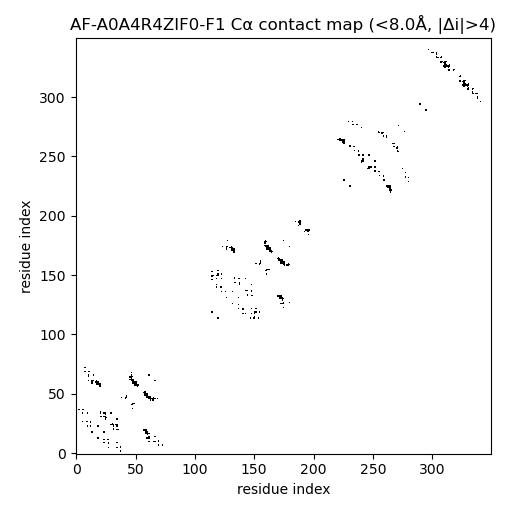7.451 22.182 1.00 96.19 273 GLU A C 1
ATOM 2104 O O . GLU A 1 273 ? -25.145 7.677 23.395 1.00 96.19 273 GLU A O 1
ATOM 2109 N N . GLY A 1 274 ? -25.358 8.367 21.258 1.00 95.19 274 GLY A N 1
ATOM 2110 C CA . GLY A 1 274 ? -25.835 9.721 21.566 1.00 95.19 274 GLY A CA 1
ATOM 2111 C C . GLY A 1 274 ? -24.769 10.711 22.062 1.00 95.19 274 GLY A C 1
ATOM 2112 O O . GLY A 1 274 ? -25.113 11.848 22.381 1.00 95.19 274 GLY A O 1
ATOM 2113 N N . LEU A 1 275 ? -23.488 10.325 22.108 1.00 95.00 275 LEU A N 1
ATOM 2114 C CA . LEU A 1 275 ? -22.369 11.171 22.538 1.00 95.00 275 LEU A CA 1
ATOM 2115 C C . LEU A 1 275 ? -21.346 11.379 21.408 1.00 95.00 275 LEU A C 1
ATOM 2117 O O . LEU A 1 275 ? -21.251 10.564 20.488 1.00 95.00 275 LEU A O 1
ATOM 2121 N N . PRO A 1 276 ? -20.548 12.461 21.451 1.00 92.12 276 PRO A N 1
ATOM 2122 C CA . PRO A 1 276 ? -19.428 12.617 20.530 1.00 92.12 276 PRO A CA 1
ATOM 2123 C C . PRO A 1 276 ? -18.382 11.516 20.771 1.00 92.12 276 PRO A C 1
ATOM 2125 O O . PRO A 1 276 ? -17.843 11.387 21.869 1.00 92.12 276 PRO A O 1
ATOM 2128 N N . SER A 1 277 ? -18.086 10.722 19.737 1.00 88.75 277 SER A N 1
ATOM 2129 C CA . SER A 1 277 ? -17.063 9.671 19.808 1.00 88.75 277 SER A CA 1
ATOM 2130 C C . SER A 1 277 ? -15.652 10.278 19.797 1.00 88.75 277 SER A C 1
ATOM 2132 O O . SER A 1 277 ? -15.378 11.142 18.956 1.00 88.75 277 SER A O 1
ATOM 2134 N N . PRO A 1 278 ? -14.722 9.799 20.644 1.00 88.44 278 PRO A N 1
ATOM 2135 C CA . PRO A 1 278 ? -13.329 10.225 20.596 1.00 88.44 278 PRO A CA 1
ATOM 2136 C C . PRO A 1 278 ? -12.670 9.793 19.281 1.00 88.44 278 PRO A C 1
ATOM 2138 O O . PRO A 1 278 ? -12.933 8.714 18.742 1.00 88.44 278 PRO A O 1
ATOM 2141 N N . SER A 1 279 ? -11.790 10.639 18.748 1.00 85.88 279 SER A N 1
ATOM 2142 C CA . SER A 1 279 ? -11.029 10.353 17.531 1.00 85.88 279 SER A CA 1
ATOM 2143 C C . SER A 1 279 ? -9.846 9.427 17.824 1.00 85.88 279 SER A C 1
ATOM 2145 O O . SER A 1 279 ? -8.742 9.885 18.101 1.00 85.88 279 SER A O 1
ATOM 2147 N N . LEU A 1 280 ? -10.072 8.115 17.720 1.00 82.75 280 LEU A N 1
ATOM 2148 C CA . LEU A 1 280 ? -9.069 7.076 18.003 1.00 82.75 280 LEU A CA 1
ATOM 2149 C C . LEU A 1 280 ? -8.048 6.846 16.870 1.00 82.75 280 LEU A C 1
ATOM 2151 O O . LEU A 1 280 ? -7.099 6.082 17.023 1.00 82.75 280 LEU A O 1
ATOM 2155 N N . ASP A 1 281 ? -8.225 7.474 15.706 1.00 74.19 281 ASP A N 1
ATOM 2156 C CA . ASP A 1 281 ? -7.274 7.383 14.583 1.00 74.19 281 ASP A CA 1
ATOM 2157 C C . ASP A 1 281 ? -6.062 8.310 14.735 1.00 74.19 281 ASP A C 1
ATOM 2159 O O . ASP A 1 281 ? -5.162 8.310 13.893 1.00 74.19 281 ASP A O 1
ATOM 2163 N N . GLN A 1 282 ? -6.029 9.111 15.800 1.00 60.72 282 GLN A N 1
ATOM 2164 C CA . GLN A 1 282 ? -4.856 9.893 16.147 1.00 60.72 282 GLN A CA 1
ATOM 2165 C C . GLN A 1 282 ? -3.866 8.974 16.854 1.00 60.72 282 GLN A C 1
ATOM 2167 O O . GLN A 1 282 ? -3.847 8.848 18.074 1.00 60.72 282 GLN A O 1
ATOM 2172 N N . GLU A 1 283 ? -3.050 8.297 16.049 1.00 52.75 283 GLU A N 1
ATOM 2173 C CA . GLU A 1 283 ? -1.782 7.731 16.498 1.00 52.75 283 GLU A CA 1
ATOM 2174 C C . GLU A 1 283 ? -1.083 8.795 17.369 1.00 52.75 283 GLU A C 1
ATOM 2176 O O . GLU A 1 283 ? -1.048 9.963 16.952 1.00 52.75 283 GLU A O 1
ATOM 2181 N N . PRO A 1 284 ? -0.614 8.457 18.590 1.00 50.91 284 PRO A N 1
ATOM 2182 C CA . PRO A 1 284 ? -0.032 9.439 19.499 1.00 50.91 284 PRO A CA 1
ATOM 2183 C C . PRO A 1 284 ? 1.027 10.188 18.716 1.00 50.91 284 PRO A C 1
ATOM 2185 O O . PRO A 1 284 ? 1.863 9.534 18.096 1.00 50.91 284 PRO A O 1
ATOM 2188 N N . ALA A 1 285 ? 0.922 11.519 18.671 1.00 53.75 285 ALA A N 1
ATOM 2189 C CA . ALA A 1 285 ? 1.743 12.378 17.832 1.00 53.75 285 ALA A CA 1
ATOM 2190 C C . ALA A 1 285 ? 3.224 12.039 18.035 1.00 53.75 285 ALA A C 1
ATOM 2192 O O . ALA A 1 285 ? 3.897 12.565 18.924 1.00 53.75 285 ALA A O 1
ATOM 2193 N N . GLY A 1 286 ? 3.731 11.115 17.218 1.00 48.50 286 GLY A N 1
ATOM 2194 C CA . GLY A 1 286 ? 5.140 10.819 17.137 1.00 48.50 286 GLY A CA 1
ATOM 2195 C C . GLY A 1 286 ? 5.785 12.145 16.802 1.00 48.50 286 GLY A C 1
ATOM 2196 O O . GLY A 1 286 ? 5.318 12.829 15.885 1.00 48.50 286 GLY A O 1
ATOM 2197 N N . LYS A 1 287 ? 6.791 12.536 17.598 1.00 50.53 287 LYS A N 1
ATOM 2198 C CA . LYS A 1 287 ? 7.612 13.732 17.361 1.00 50.53 287 LYS A CA 1
ATOM 2199 C C . LYS A 1 287 ? 7.746 13.905 15.852 1.00 50.53 287 LYS A C 1
ATOM 2201 O O . LYS A 1 287 ? 8.145 12.922 15.220 1.00 50.53 287 LYS A O 1
ATOM 2206 N N . PRO A 1 288 ? 7.350 15.060 15.281 1.00 48.78 288 PRO A N 1
ATOM 2207 C CA . PRO A 1 288 ? 7.230 15.207 13.840 1.00 48.78 288 PRO A CA 1
ATOM 2208 C C . PRO A 1 288 ? 8.524 14.699 13.230 1.00 48.78 288 PRO A C 1
ATOM 2210 O O . PRO A 1 288 ? 9.593 15.247 13.510 1.00 48.78 288 PRO A O 1
ATOM 2213 N N . ALA A 1 289 ? 8.437 13.588 12.491 1.00 52.03 289 ALA A N 1
ATOM 2214 C CA . ALA A 1 289 ? 9.591 13.058 11.794 1.00 52.03 289 ALA A CA 1
ATOM 2215 C C . ALA A 1 289 ? 10.169 14.239 11.009 1.00 52.03 289 ALA A C 1
ATOM 2217 O O . ALA A 1 289 ? 9.379 14.930 10.351 1.00 52.03 289 ALA A O 1
ATOM 2218 N N . PRO A 1 290 ? 11.476 14.544 11.138 1.00 53.50 290 PRO A N 1
ATOM 2219 C CA . PRO A 1 290 ? 12.066 15.680 10.454 1.00 53.50 290 PRO A CA 1
ATOM 2220 C C . PRO A 1 290 ? 11.685 15.526 8.993 1.00 53.50 290 PRO A C 1
ATOM 2222 O O . PRO A 1 290 ? 12.044 14.533 8.356 1.00 53.50 290 PRO A O 1
ATOM 2225 N N . GLY A 1 291 ? 10.834 16.437 8.512 1.00 63.91 291 GLY A N 1
ATOM 2226 C CA . GLY A 1 291 ? 10.282 16.317 7.176 1.00 63.91 291 GLY A CA 1
ATOM 2227 C C . GLY A 1 291 ? 11.450 16.144 6.221 1.00 63.91 291 GLY A C 1
ATOM 2228 O O . GLY A 1 291 ? 12.509 16.725 6.447 1.00 63.91 291 GLY A O 1
ATOM 2229 N N . TRP A 1 292 ? 11.283 15.361 5.158 1.00 58.53 292 TRP A N 1
ATOM 2230 C CA . TRP A 1 292 ? 12.293 15.154 4.108 1.00 58.53 292 TRP A CA 1
ATOM 2231 C C . TRP A 1 292 ? 13.085 16.432 3.747 1.00 58.53 292 TRP A C 1
ATOM 2233 O O . TRP A 1 292 ? 14.261 16.393 3.410 1.00 58.53 292 TRP A O 1
ATOM 2243 N N . ARG A 1 293 ? 12.439 17.594 3.881 1.00 63.09 293 ARG A N 1
ATOM 2244 C CA . ARG A 1 293 ? 12.969 18.948 3.689 1.00 63.09 293 ARG A CA 1
ATOM 2245 C C . ARG A 1 293 ? 14.061 19.352 4.694 1.00 63.09 293 ARG A C 1
ATOM 2247 O O . ARG A 1 293 ? 15.038 19.964 4.286 1.00 63.09 293 ARG A O 1
ATOM 2254 N N . SER A 1 294 ? 13.930 18.994 5.971 1.00 61.81 294 SER A N 1
ATOM 2255 C CA . SER A 1 294 ? 14.979 19.156 6.988 1.00 61.81 294 SER A CA 1
ATOM 2256 C C . SER A 1 294 ? 16.173 18.244 6.697 1.00 61.81 294 SER A C 1
ATOM 2258 O O . SER A 1 294 ? 17.315 18.661 6.867 1.00 61.81 294 SER A O 1
ATOM 2260 N N . GLY A 1 295 ? 15.915 17.036 6.179 1.00 65.12 295 GLY A N 1
ATOM 2261 C CA . GLY A 1 295 ? 16.963 16.142 5.678 1.00 65.12 295 GLY A CA 1
ATOM 2262 C C . GLY A 1 295 ? 17.701 16.727 4.469 1.00 65.12 295 GLY A C 1
ATOM 2263 O O . GLY A 1 295 ? 18.927 16.760 4.455 1.00 65.12 295 GLY A O 1
ATOM 2264 N N . ALA A 1 296 ? 16.964 17.277 3.498 1.00 69.44 296 ALA A N 1
ATOM 2265 C CA . ALA A 1 296 ? 17.535 17.916 2.314 1.00 69.44 296 ALA A CA 1
ATOM 2266 C C . ALA A 1 296 ? 18.381 19.152 2.664 1.00 69.44 296 ALA A C 1
ATOM 2268 O O . ALA A 1 296 ? 19.475 19.299 2.125 1.00 69.44 296 ALA A O 1
ATOM 2269 N N . ALA A 1 297 ? 17.922 19.986 3.605 1.00 68.38 297 ALA A N 1
ATOM 2270 C CA . ALA A 1 297 ? 18.694 21.123 4.106 1.00 68.38 297 ALA A CA 1
ATOM 2271 C C . ALA A 1 297 ? 20.012 20.670 4.766 1.00 68.38 297 ALA A C 1
ATOM 2273 O O . ALA A 1 297 ? 21.068 21.238 4.486 1.00 68.38 297 ALA A O 1
ATOM 2274 N N . GLY A 1 298 ? 19.971 19.596 5.565 1.00 75.62 298 GLY A N 1
ATOM 2275 C CA . GLY A 1 298 ? 21.167 18.998 6.166 1.00 75.62 298 GLY A CA 1
ATOM 2276 C C . GLY A 1 298 ? 22.167 18.480 5.126 1.00 75.62 298 GLY A C 1
ATOM 2277 O O . GLY A 1 298 ? 23.361 18.768 5.220 1.00 75.62 298 GLY A O 1
ATOM 2278 N N . CYS A 1 299 ? 21.690 17.784 4.089 1.00 79.38 299 CYS A N 1
ATOM 2279 C CA . CYS A 1 299 ? 22.540 17.310 2.994 1.00 79.38 299 CYS A CA 1
ATOM 2280 C C . CYS A 1 299 ? 23.169 18.464 2.199 1.00 79.38 299 CYS A C 1
ATOM 2282 O O . CYS A 1 299 ? 24.353 18.401 1.874 1.00 79.38 299 CYS A O 1
ATOM 2284 N N . THR A 1 300 ? 22.421 19.537 1.918 1.00 79.50 300 THR A N 1
ATOM 2285 C CA . THR A 1 300 ? 22.974 20.700 1.206 1.00 79.50 300 THR A CA 1
ATOM 2286 C C . THR A 1 300 ? 24.040 21.433 2.016 1.00 79.50 300 THR A C 1
ATOM 2288 O O . THR A 1 300 ? 25.046 21.848 1.446 1.00 79.50 300 THR A O 1
ATOM 2291 N N . SER A 1 301 ? 23.880 21.536 3.340 1.00 81.06 301 SER A N 1
ATOM 2292 C CA . SER A 1 301 ? 24.887 22.172 4.195 1.00 81.06 301 SER A CA 1
ATOM 2293 C C . SER A 1 301 ? 26.191 21.372 4.255 1.00 81.06 301 SER A C 1
ATOM 2295 O O . SER A 1 301 ? 27.260 21.976 4.230 1.00 81.06 301 SER A O 1
ATOM 2297 N N . LEU A 1 302 ? 26.132 20.034 4.249 1.00 84.06 302 LEU A N 1
ATOM 2298 C CA . LEU A 1 302 ? 27.331 19.184 4.182 1.00 84.06 302 LEU A CA 1
ATOM 2299 C C . LEU A 1 30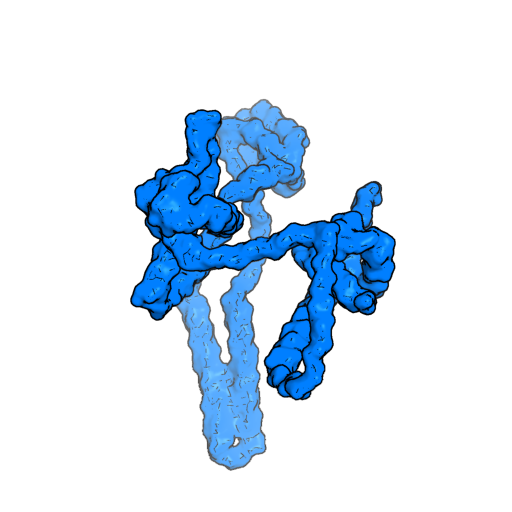2 ? 28.136 19.410 2.895 1.00 84.06 302 LEU A C 1
ATOM 2301 O O . LEU A 1 302 ? 29.357 19.554 2.951 1.00 84.06 302 LEU A O 1
ATOM 2305 N N . VAL A 1 303 ? 27.457 19.496 1.747 1.00 85.00 303 VAL A N 1
ATOM 2306 C CA . VAL A 1 303 ? 28.107 19.760 0.453 1.00 85.00 303 VAL A CA 1
ATOM 2307 C C . VAL A 1 303 ? 28.774 21.139 0.452 1.00 85.00 303 VAL A C 1
ATOM 2309 O O . VAL A 1 303 ? 29.921 21.267 0.032 1.00 85.00 303 VAL A O 1
ATOM 2312 N N . SER A 1 304 ? 28.114 22.169 0.987 1.00 83.50 304 SER A N 1
ATOM 2313 C CA . SER A 1 304 ? 28.713 23.506 1.076 1.00 83.50 304 SER A CA 1
ATOM 2314 C C . SER A 1 304 ? 29.920 23.577 2.014 1.00 83.50 304 SER A C 1
ATOM 2316 O O . SER A 1 304 ? 30.871 24.284 1.698 1.00 83.50 304 SER A O 1
ATOM 2318 N N . VAL A 1 305 ? 29.920 22.848 3.137 1.00 85.94 305 VAL A N 1
ATOM 2319 C CA . VAL A 1 305 ? 31.091 22.782 4.033 1.00 85.94 305 VAL A CA 1
ATOM 2320 C C . VAL A 1 305 ? 32.281 22.147 3.318 1.00 85.94 305 VAL A C 1
ATOM 2322 O O . VAL A 1 305 ? 33.387 22.674 3.404 1.00 85.94 305 VAL A O 1
ATOM 2325 N N . PHE A 1 306 ? 32.056 21.068 2.565 1.00 90.06 306 PHE A N 1
ATOM 2326 C CA . PHE A 1 306 ? 33.106 20.427 1.771 1.00 90.06 306 PHE A CA 1
ATOM 2327 C C . PHE A 1 306 ? 33.738 21.399 0.765 1.00 90.06 306 PHE A C 1
ATOM 2329 O O . PHE A 1 306 ? 34.956 21.560 0.743 1.00 90.06 306 PHE A O 1
ATOM 2336 N N . PHE A 1 307 ? 32.917 22.105 -0.016 1.00 83.94 307 PHE A N 1
ATOM 2337 C CA . PHE A 1 307 ? 33.397 23.088 -0.990 1.00 83.94 307 PHE A CA 1
ATOM 2338 C C . PHE A 1 307 ? 34.087 24.293 -0.327 1.00 83.94 307 PHE A C 1
ATOM 2340 O O . PHE A 1 307 ? 35.119 24.748 -0.813 1.00 83.94 307 PHE A O 1
ATOM 2347 N N . GLY A 1 308 ? 33.591 24.763 0.821 1.00 87.50 308 GLY A N 1
ATOM 2348 C CA . GLY A 1 308 ? 34.258 25.811 1.596 1.00 87.50 308 GLY A CA 1
ATOM 2349 C C . GLY A 1 308 ? 35.644 25.389 2.091 1.00 87.50 308 GLY A C 1
ATOM 2350 O O . GLY A 1 308 ? 36.600 26.146 1.952 1.00 87.50 308 GLY A O 1
ATOM 2351 N N . LEU A 1 309 ? 35.777 24.163 2.610 1.00 89.62 309 LEU A N 1
ATOM 2352 C CA . LEU A 1 309 ? 37.066 23.615 3.044 1.00 89.62 309 LEU A CA 1
ATOM 2353 C C . LEU A 1 309 ? 38.023 23.388 1.870 1.00 89.62 309 LEU A C 1
ATOM 2355 O O . LEU A 1 309 ? 39.207 23.682 1.993 1.00 89.62 309 LEU A O 1
ATOM 2359 N N . MET A 1 310 ? 37.517 22.916 0.728 1.00 90.00 310 MET A N 1
ATOM 2360 C CA . MET A 1 310 ? 38.319 22.740 -0.484 1.00 90.00 310 MET A CA 1
ATOM 2361 C C . MET A 1 310 ? 38.836 24.082 -1.018 1.00 90.00 310 MET A C 1
ATOM 2363 O O . MET A 1 310 ? 40.017 24.197 -1.329 1.00 90.00 310 MET A O 1
ATOM 2367 N N . GLY A 1 311 ? 37.991 25.119 -1.049 1.00 85.62 311 GLY A N 1
ATOM 2368 C CA . GLY A 1 311 ? 38.413 26.476 -1.405 1.00 85.62 311 GLY A CA 1
ATOM 2369 C C . GLY A 1 311 ? 39.453 27.042 -0.436 1.00 85.62 311 GLY A C 1
ATOM 2370 O O . GLY A 1 311 ? 40.445 27.620 -0.866 1.00 85.62 311 GLY A O 1
ATOM 2371 N N . LEU A 1 312 ? 39.281 26.812 0.869 1.00 89.06 312 LEU A N 1
ATOM 2372 C CA . LEU A 1 312 ? 40.252 27.226 1.885 1.00 89.06 312 LEU A CA 1
ATOM 2373 C C . LEU A 1 312 ? 41.600 26.498 1.737 1.00 89.06 312 LEU A C 1
ATOM 2375 O O . LEU A 1 312 ? 42.648 27.102 1.955 1.00 89.06 312 LEU A O 1
ATOM 2379 N N . ALA A 1 313 ? 41.588 25.216 1.367 1.00 86.75 313 ALA A N 1
ATOM 2380 C CA . ALA A 1 313 ? 42.803 24.447 1.111 1.00 86.75 313 ALA A CA 1
ATOM 2381 C C . ALA A 1 313 ? 43.572 24.976 -0.112 1.00 86.75 313 ALA A C 1
ATOM 2383 O O . ALA A 1 313 ? 44.793 25.074 -0.046 1.00 86.75 313 ALA A O 1
ATOM 2384 N N . LEU A 1 314 ? 42.868 25.382 -1.177 1.00 84.94 314 LEU A N 1
ATOM 2385 C CA . LEU A 1 314 ? 43.482 26.011 -2.355 1.00 84.94 314 LEU A CA 1
ATOM 2386 C C . LEU A 1 314 ? 44.149 27.350 -2.007 1.00 84.94 314 LEU A C 1
ATOM 2388 O O . LEU A 1 314 ? 45.283 27.583 -2.408 1.00 84.94 314 LEU A O 1
ATOM 2392 N N . ILE A 1 315 ? 43.502 28.181 -1.181 1.00 85.69 315 ILE A N 1
ATOM 2393 C CA . ILE A 1 315 ? 44.057 29.478 -0.746 1.00 85.69 315 ILE A CA 1
ATOM 2394 C C . ILE A 1 315 ? 45.338 29.308 0.087 1.00 85.69 315 ILE A C 1
ATOM 2396 O O . ILE A 1 315 ? 46.243 30.127 -0.010 1.00 85.69 315 ILE A O 1
ATOM 2400 N N . ASN A 1 316 ? 45.414 28.274 0.931 1.00 83.38 316 ASN A N 1
ATOM 2401 C CA . ASN A 1 316 ? 46.577 28.054 1.799 1.00 83.38 316 ASN A CA 1
ATOM 2402 C C . ASN A 1 316 ? 47.717 27.277 1.120 1.00 83.38 316 ASN A C 1
ATOM 2404 O O . ASN A 1 316 ? 48.804 27.198 1.687 1.00 83.38 316 ASN A O 1
ATOM 2408 N N . GLY A 1 317 ? 47.453 26.634 -0.021 1.00 83.06 317 GLY A N 1
ATOM 2409 C CA . GLY A 1 317 ? 48.346 25.635 -0.605 1.00 83.06 317 GLY A CA 1
ATOM 2410 C C . GLY A 1 317 ? 49.258 26.131 -1.723 1.00 83.06 317 GLY A C 1
ATOM 2411 O O . GLY A 1 317 ? 50.292 25.503 -1.935 1.00 83.06 317 GLY A O 1
ATOM 2412 N N . HIS A 1 318 ? 48.910 27.210 -2.430 1.00 75.88 318 HIS A N 1
ATOM 2413 C CA . HIS A 1 318 ? 49.607 27.624 -3.651 1.00 75.88 318 HIS A CA 1
ATOM 2414 C C . HIS A 1 318 ? 49.889 29.132 -3.704 1.00 75.88 318 HIS A C 1
ATOM 2416 O O . HIS A 1 318 ? 49.079 29.946 -3.269 1.00 75.88 318 HIS A O 1
ATOM 2422 N N . ASP A 1 319 ? 51.038 29.481 -4.291 1.00 83.38 319 ASP A N 1
ATOM 2423 C CA . ASP A 1 319 ? 51.473 30.864 -4.536 1.00 83.38 319 ASP A CA 1
ATOM 2424 C C . ASP A 1 319 ? 50.875 31.463 -5.826 1.00 83.38 319 ASP A C 1
ATOM 2426 O O . ASP A 1 319 ? 51.095 32.639 -6.124 1.00 83.38 319 ASP A O 1
ATOM 2430 N N . ASP A 1 320 ? 50.141 30.666 -6.612 1.00 89.38 320 ASP A N 1
ATOM 2431 C CA . ASP A 1 320 ? 49.580 31.107 -7.887 1.00 89.38 320 ASP A CA 1
ATOM 2432 C C . ASP A 1 320 ? 48.289 31.916 -7.685 1.00 89.38 320 ASP A C 1
ATOM 2434 O O . ASP A 1 320 ? 47.383 31.537 -6.935 1.00 89.38 320 ASP A O 1
ATOM 2438 N N . VAL A 1 321 ? 48.196 33.055 -8.372 1.00 89.00 321 VAL A N 1
ATOM 2439 C CA . VAL A 1 321 ? 47.076 33.999 -8.238 1.00 89.00 321 VAL A CA 1
ATOM 2440 C C . VAL A 1 321 ? 45.770 33.351 -8.697 1.00 89.00 321 VAL A C 1
ATOM 2442 O O . VAL A 1 321 ? 44.716 33.609 -8.109 1.00 89.00 321 VAL A O 1
ATOM 2445 N N . ASP A 1 322 ? 45.842 32.472 -9.697 1.00 84.19 322 ASP A N 1
ATOM 2446 C CA . ASP A 1 322 ? 44.679 31.770 -10.232 1.00 84.19 322 ASP A CA 1
ATOM 2447 C C . ASP A 1 322 ? 44.031 30.863 -9.170 1.00 84.19 322 ASP A C 1
ATOM 2449 O O . ASP A 1 322 ? 42.810 30.890 -8.996 1.00 84.19 322 ASP A O 1
ATOM 2453 N N . ASP A 1 323 ? 44.826 30.151 -8.368 1.00 80.75 323 ASP A N 1
ATOM 2454 C CA . ASP A 1 323 ? 44.316 29.270 -7.310 1.00 80.75 323 ASP A CA 1
ATOM 2455 C C . ASP A 1 323 ? 43.684 30.045 -6.149 1.00 80.75 323 ASP A C 1
ATOM 2457 O O . ASP A 1 323 ? 42.657 29.630 -5.598 1.00 80.75 323 ASP A O 1
ATOM 2461 N N . VAL A 1 324 ? 44.233 31.217 -5.818 1.00 81.25 324 VAL A N 1
ATOM 2462 C CA . VAL A 1 324 ? 43.653 32.116 -4.809 1.00 81.25 324 VAL A CA 1
ATOM 2463 C C . VAL A 1 324 ? 42.298 32.654 -5.277 1.00 81.25 324 VAL A C 1
ATOM 2465 O O . VAL A 1 324 ? 41.331 32.656 -4.507 1.00 81.25 324 VAL A O 1
ATOM 2468 N N . VAL A 1 325 ? 42.189 33.071 -6.543 1.00 88.19 325 VAL A N 1
ATOM 2469 C CA . VAL A 1 325 ? 40.927 33.553 -7.129 1.00 88.19 325 VAL A CA 1
ATOM 2470 C C . VAL A 1 325 ? 39.882 32.436 -7.156 1.00 88.19 325 VAL A C 1
ATOM 2472 O O . VAL A 1 325 ? 38.733 32.653 -6.750 1.00 88.19 325 VAL A O 1
ATOM 2475 N N . PHE A 1 326 ? 40.272 31.226 -7.564 1.00 85.81 326 PHE A N 1
ATOM 2476 C CA . PHE A 1 326 ? 39.385 30.064 -7.552 1.00 85.81 326 PHE A CA 1
ATOM 2477 C C . PHE A 1 326 ? 38.928 29.699 -6.138 1.00 85.81 326 PHE A C 1
ATOM 2479 O O . PHE A 1 326 ? 37.733 29.480 -5.919 1.00 85.81 326 PHE A O 1
ATOM 2486 N N . GLY A 1 327 ? 39.838 29.686 -5.164 1.00 84.81 327 GLY A N 1
ATOM 2487 C CA . GLY A 1 327 ? 39.514 29.404 -3.770 1.00 84.81 327 GLY A CA 1
ATOM 2488 C C . GLY A 1 327 ? 38.525 30.411 -3.174 1.00 84.81 327 GLY A C 1
ATOM 2489 O O . GLY A 1 327 ? 37.556 30.011 -2.522 1.00 84.81 327 GLY A O 1
ATOM 2490 N N . LEU 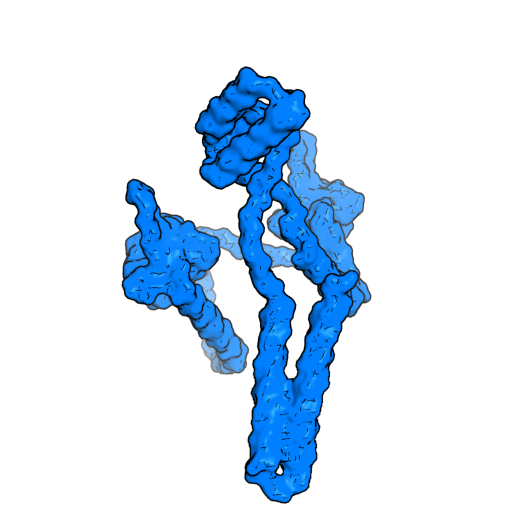A 1 328 ? 38.695 31.707 -3.460 1.00 89.88 328 LEU A N 1
ATOM 2491 C CA . LEU A 1 328 ? 37.774 32.760 -3.016 1.00 89.88 328 LEU A CA 1
ATOM 2492 C C . LEU A 1 328 ? 36.375 32.620 -3.632 1.00 89.88 328 LEU A C 1
ATOM 2494 O O . LEU A 1 328 ? 35.380 32.767 -2.916 1.00 89.88 328 LEU A O 1
ATOM 2498 N N . LEU A 1 329 ? 36.275 32.290 -4.925 1.00 91.25 329 LEU A N 1
ATOM 2499 C CA . LEU A 1 329 ? 34.990 32.014 -5.581 1.00 91.25 329 LEU A CA 1
ATOM 2500 C C . LEU A 1 329 ? 34.275 30.815 -4.949 1.00 91.25 329 LEU A C 1
ATOM 2502 O O . LEU A 1 329 ? 33.060 30.854 -4.743 1.00 91.25 329 LEU A O 1
ATOM 2506 N N . LEU A 1 330 ? 35.026 29.772 -4.598 1.00 86.38 330 LEU A N 1
ATOM 2507 C CA . LEU A 1 330 ? 34.502 28.558 -3.980 1.00 86.38 330 LEU A CA 1
ATOM 2508 C C . LEU A 1 330 ? 33.927 28.825 -2.582 1.00 86.38 330 LEU A C 1
ATOM 2510 O O . LEU A 1 330 ? 32.795 28.434 -2.278 1.00 86.38 330 LEU A O 1
ATOM 2514 N N . VAL A 1 331 ? 34.678 29.551 -1.751 1.00 87.56 331 VAL A N 1
ATOM 2515 C CA . VAL A 1 331 ? 34.239 29.951 -0.407 1.00 87.56 331 VAL A CA 1
ATOM 2516 C C . VAL A 1 331 ? 33.041 30.900 -0.491 1.00 87.56 331 VAL A C 1
ATOM 2518 O O . VAL A 1 331 ? 32.029 30.679 0.179 1.00 87.56 331 VAL A O 1
ATOM 2521 N N . GLY A 1 332 ? 33.106 31.917 -1.355 1.00 90.44 332 GLY A N 1
ATOM 2522 C CA . GLY A 1 332 ? 32.015 32.871 -1.558 1.00 90.44 332 GLY A CA 1
ATOM 2523 C C . GLY A 1 332 ? 30.728 32.197 -2.041 1.00 90.44 332 GLY A C 1
ATOM 2524 O O . GLY A 1 332 ? 29.654 32.431 -1.482 1.00 90.44 332 GLY A O 1
ATOM 2525 N N . GLY A 1 333 ? 30.832 31.291 -3.017 1.00 90.19 333 GLY A N 1
ATOM 2526 C CA . GLY A 1 333 ? 29.706 30.513 -3.533 1.00 90.19 333 GLY A CA 1
ATOM 2527 C C . GLY A 1 333 ? 29.049 29.637 -2.464 1.00 90.19 333 GLY A C 1
ATOM 2528 O O . GLY A 1 333 ? 27.822 29.627 -2.347 1.00 90.19 333 GLY A O 1
ATOM 2529 N N . ALA A 1 334 ? 29.842 28.960 -1.628 1.00 87.06 334 ALA A N 1
ATOM 2530 C CA . ALA A 1 334 ? 29.329 28.130 -0.536 1.00 87.06 334 ALA A CA 1
ATOM 2531 C C . ALA A 1 334 ? 28.557 28.945 0.521 1.00 87.06 334 ALA A C 1
ATOM 2533 O O . ALA A 1 334 ? 27.527 28.487 1.031 1.00 87.06 334 ALA A O 1
ATOM 2534 N N . VAL A 1 335 ? 29.018 30.162 0.828 1.00 88.75 335 VAL A N 1
ATOM 2535 C CA . VAL A 1 335 ? 28.346 31.078 1.765 1.00 88.75 335 VAL A CA 1
ATOM 2536 C C . VAL A 1 335 ? 27.023 31.582 1.185 1.00 88.75 335 VAL A C 1
ATOM 2538 O O . VAL A 1 335 ? 25.986 31.488 1.847 1.00 88.75 335 VAL A O 1
ATOM 2541 N N . VAL A 1 336 ? 27.031 32.060 -0.065 1.00 92.44 336 VAL A N 1
ATOM 2542 C CA . VAL A 1 336 ? 25.821 32.550 -0.749 1.00 92.44 336 VAL A CA 1
ATOM 2543 C C . VAL A 1 336 ? 24.781 31.436 -0.885 1.00 92.44 336 VAL A C 1
ATOM 2545 O O . VAL A 1 336 ? 23.597 31.657 -0.624 1.00 92.44 336 VAL A O 1
ATOM 2548 N N . TRP A 1 337 ? 25.206 30.218 -1.228 1.00 90.69 337 TRP A N 1
ATOM 2549 C CA . TRP A 1 337 ? 24.311 29.070 -1.357 1.00 90.69 337 TRP A CA 1
ATOM 2550 C C . TRP A 1 337 ? 23.637 28.690 -0.031 1.00 90.69 337 TRP A C 1
ATOM 2552 O O . TRP A 1 337 ? 22.412 28.556 0.016 1.00 90.69 337 TRP A O 1
ATOM 2562 N N . ASN A 1 338 ? 24.397 28.588 1.067 1.00 87.19 338 ASN A N 1
ATOM 2563 C CA . ASN A 1 338 ? 23.826 28.336 2.397 1.00 87.19 338 ASN A CA 1
ATOM 2564 C C . ASN A 1 338 ? 22.824 29.424 2.803 1.00 87.19 338 ASN A C 1
ATOM 2566 O O . ASN A 1 338 ? 21.752 29.114 3.328 1.00 87.19 338 ASN A O 1
ATOM 2570 N N . TYR A 1 339 ? 23.139 30.692 2.521 1.00 90.38 339 TYR A N 1
ATOM 2571 C CA . TYR A 1 339 ? 22.227 31.803 2.781 1.00 90.38 339 TYR A CA 1
ATOM 2572 C C . TYR A 1 339 ? 20.918 31.666 1.990 1.00 90.38 339 TYR A C 1
ATOM 2574 O O . TYR A 1 339 ? 19.836 31.846 2.552 1.00 90.38 339 TYR A O 1
ATOM 2582 N N . LEU A 1 340 ? 20.982 31.288 0.708 1.00 89.75 340 LEU A N 1
ATOM 2583 C CA . LEU A 1 340 ? 19.795 31.070 -0.122 1.00 89.75 340 LEU A CA 1
ATOM 2584 C C . LEU A 1 340 ? 18.928 29.921 0.403 1.00 89.75 340 LEU A C 1
ATOM 2586 O O . LEU A 1 340 ? 17.720 30.120 0.566 1.00 89.75 340 LEU A O 1
ATOM 2590 N N . VAL A 1 341 ? 19.529 28.770 0.725 1.00 86.94 341 VAL A N 1
ATOM 2591 C CA . VAL A 1 341 ? 18.832 27.603 1.297 1.00 86.94 341 VAL A CA 1
ATOM 2592 C C . VAL A 1 341 ? 18.156 27.968 2.618 1.00 86.94 341 VAL A C 1
ATOM 2594 O O . VAL A 1 341 ? 16.975 27.669 2.817 1.00 86.94 341 VAL A O 1
ATOM 2597 N N . TRP A 1 342 ? 18.860 28.683 3.496 1.00 86.38 342 TRP A N 1
ATOM 2598 C CA . TRP A 1 342 ? 18.307 29.155 4.763 1.00 86.38 342 TRP A CA 1
ATOM 2599 C C . TRP A 1 342 ? 17.169 30.169 4.560 1.00 86.38 342 TRP A C 1
ATOM 2601 O O . TRP A 1 342 ? 16.110 30.049 5.181 1.00 86.38 342 TRP A O 1
ATOM 2611 N N . SER A 1 343 ? 17.324 31.126 3.636 1.00 86.50 343 SER A N 1
ATOM 2612 C CA . SER A 1 343 ? 16.280 32.115 3.324 1.00 86.50 343 SER A CA 1
ATOM 2613 C C . SER A 1 343 ? 15.021 31.470 2.734 1.00 86.50 343 SER A C 1
ATOM 2615 O O . SER A 1 343 ? 13.904 31.916 3.005 1.00 86.50 343 SER A O 1
ATOM 2617 N N . TRP A 1 344 ? 15.190 30.416 1.930 1.00 85.69 344 TRP A N 1
ATOM 2618 C CA . TRP A 1 344 ? 14.097 29.645 1.350 1.00 85.69 344 TRP A CA 1
ATOM 2619 C C . TRP A 1 344 ? 13.358 28.845 2.422 1.00 85.69 344 TRP A C 1
ATOM 2621 O O . TRP A 1 344 ? 12.126 28.851 2.447 1.00 85.69 344 TRP A O 1
ATOM 2631 N N . ALA A 1 345 ? 14.098 28.225 3.346 1.00 82.62 345 ALA A N 1
ATOM 2632 C CA . ALA A 1 345 ? 13.519 27.520 4.482 1.00 82.62 345 ALA A CA 1
ATOM 2633 C C . ALA A 1 345 ? 12.706 28.466 5.386 1.00 82.62 345 ALA A C 1
ATOM 2635 O O . ALA A 1 345 ? 11.619 28.103 5.830 1.00 82.62 345 ALA A O 1
ATOM 2636 N N . ARG A 1 346 ? 13.185 29.700 5.606 1.00 82.75 346 ARG A N 1
ATOM 2637 C CA . ARG A 1 346 ? 12.525 30.691 6.473 1.00 82.75 346 ARG A CA 1
ATOM 2638 C C . ARG A 1 346 ? 11.259 31.301 5.861 1.00 82.75 346 ARG A C 1
ATOM 2640 O O . ARG A 1 346 ? 10.298 31.547 6.581 1.00 82.75 346 ARG A O 1
ATOM 2647 N N . ARG A 1 347 ? 11.221 31.511 4.539 1.00 83.12 347 ARG A N 1
ATOM 2648 C CA . ARG A 1 347 ? 10.105 32.177 3.832 1.00 83.12 347 ARG A CA 1
ATOM 2649 C C . ARG A 1 347 ? 8.786 31.395 3.770 1.00 83.12 347 ARG A C 1
ATOM 2651 O O . ARG A 1 347 ? 7.821 31.929 3.246 1.00 83.12 347 ARG A O 1
ATOM 2658 N N . ARG A 1 348 ? 8.724 30.154 4.260 1.00 64.44 348 ARG A N 1
ATOM 2659 C CA . ARG A 1 348 ? 7.494 29.334 4.233 1.00 64.44 348 ARG A CA 1
ATOM 2660 C C . ARG A 1 348 ? 6.951 28.951 5.609 1.00 64.44 348 ARG A C 1
ATOM 2662 O O . ARG A 1 348 ? 6.046 28.126 5.685 1.00 64.44 348 ARG A O 1
ATOM 2669 N N . VAL A 1 349 ? 7.544 29.489 6.672 1.00 66.69 349 VAL A N 1
ATOM 2670 C CA . VAL A 1 349 ? 7.088 29.281 8.057 1.00 66.69 349 VAL A CA 1
ATOM 2671 C C . VAL A 1 349 ? 6.168 30.423 8.526 1.00 66.69 349 VAL A C 1
ATOM 2673 O O . VAL A 1 349 ? 5.483 30.263 9.529 1.00 66.69 349 VAL A O 1
ATOM 2676 N N . ASN A 1 350 ? 6.093 31.520 7.763 1.00 49.19 350 ASN A N 1
ATOM 2677 C CA . ASN A 1 350 ? 5.113 32.602 7.919 1.00 49.19 350 ASN A CA 1
ATOM 2678 C C . ASN A 1 350 ? 4.067 32.529 6.808 1.00 49.19 350 ASN A C 1
ATOM 2680 O O . ASN A 1 350 ? 2.919 32.937 7.067 1.00 49.19 350 ASN A O 1
#

Mean predicted aligned error: 19.74 Å

Organism: NCBI:txid190195

Solvent-accessible surface area (backbone atoms only — not comparable to full-atom values): 20218 Å² total; per-residue (Å²): 132,63,72,65,61,56,47,48,49,55,52,56,68,28,64,91,42,71,43,40,59,69,56,51,12,62,74,67,74,48,53,53,67,60,46,46,70,49,45,54,61,32,40,75,70,49,26,31,44,79,45,83,50,84,94,47,79,52,30,36,32,61,29,74,61,25,53,54,51,51,52,53,50,48,53,50,50,52,53,47,49,59,48,59,68,62,47,64,82,69,76,70,74,91,78,73,89,66,85,80,78,79,83,76,67,96,78,67,74,73,73,79,71,81,65,58,65,72,57,46,51,53,52,51,61,60,30,74,80,43,71,41,36,60,72,56,52,27,67,73,68,70,49,58,61,70,60,51,51,55,35,49,54,50,34,38,74,71,51,29,31,46,80,46,80,46,103,86,51,75,53,28,35,34,58,30,75,67,22,54,56,50,49,54,49,52,53,42,32,74,75,35,55,73,62,37,53,55,49,52,55,52,48,52,59,51,43,74,73,56,74,85,75,86,73,75,61,65,74,55,56,42,71,34,67,58,48,71,70,54,53,51,54,50,51,53,50,52,52,50,40,38,76,70,66,77,41,55,74,70,55,50,52,55,35,50,53,47,54,72,69,43,58,33,52,54,51,47,55,71,50,34,62,99,48,88,72,76,77,78,83,62,65,74,81,64,74,78,68,75,48,70,63,57,52,49,53,53,55,53,50,52,56,30,51,52,42,29,51,52,14,52,49,36,48,76,70,52,93,51,68,68,44,38,55,52,11,51,51,35,34,51,50,29,52,55,49,52,52,50,56,53,52,58,62,56,70,72,77,116

pLDDT: mean 83.66, std 16.23, range [38.88, 98.12]

Sequence (350 aa):
MGNSALEFAVLAHLEGAALIQAELARRAGVSEAAVQLVLDPMVARGFVVRQPQGAEPATFRLTMTGVKRLKGHREYSEARAGQEWRREPSEEPEGSQEPRLTWTWAGETPPPQQGNPALEQALIEQLEHTAMAEAELVRRTGAPANDVQAALDKLVAETFVWRQQHDDRPTEYELTEGGVGRLKLVREFAESPMSAMGKVLGAAATQAVRGRRRPVAVVRASRRRLSDSEREACSTALAEQFGAGRIDISELHRRTDLLYAATTRNDLGAVFEGLPSPSLDQEPAGKPAPGWRSGAAGCTSLVSVFFGLMGLALINGHDDVDDVVFGLLLVGGAVVWNYLVWSWARRRVN

InterPro domains:
  IPR000835 MarR-type HTH domain [PF12802] (6-53)
  IPR012551 DUF1707 SHOCT-like domain [PF08044] (225-276)
  IPR036388 Winged helix-like DNA-binding domain superfamily [G3DSA:1.10.10.10] (1-89)
  IPR036388 Winged helix-like DNA-binding domain superfamily [G3DSA:1.10.10.10] (90-164)
  IPR036390 Winged helix DNA-binding domain superfamily [SSF46785] (4-76)
  IPR036390 Winged helix DNA-binding domain superfamily [SSF46785] (125-209)
  IPR041614 DprA, winged helix domain [PF17782] (108-152)

Secondary structure (DSSP, 8-state):
--HHHHHHHHHHHHTTS-EEHHHHHHHHTS-HHHHHHHHHHHHHTTSEEEEEETTEEEEEEE-HHHHHHHHHHHHHHHHHHHHHTTS------TT----------TT-PPPPP---HHHHHHHHHHHTTS-EEHHHHHHHH---HHHHHHHHHHHHHTTSEEEEEETTEEEEEEE-HHHHHHHHHHHHHHH-HHHHHHHHHHHHHHHHHHTT--STHHHHHTTSBPPHHHHHHHHHHHHHHHHTTSS-HHHHHHHHHHHHH--BGGGHHHHTTTSPPP-TT----------HHHHHHHHHHHHHHHHHHHHHHHHHH---HHHHHHHHHHHHHHHHHHHHHHHHHHTT--